Protein AF-A0A5J5T8T0-F1 (afdb_monomer)

Secondary structure (DSSP, 8-state):
-------------------------HHHHHHHHHHHHHHHHHHHHHHHHHHTSS-HHHHHHHHHHHHHHHHHHHHHHHHHHHHHHHHTT--S--S---HHHHHHHHHHHHHGGGT--EEPPPSSTTHHHHHHHHHHHHHHTSS-SS-HHHHHHHHHHHHHHTGGGS----TTGGG--S-----------------SSS------EE--------

Nearest PDB structures (foldseek):
  5tpt-assembly1_A  TM=2.117E-01  e=7.003E+00  Homo sapiens

Structure (mmCIF, N/CA/C/O backbone):
data_AF-A0A5J5T8T0-F1
#
_entry.id   AF-A0A5J5T8T0-F1
#
loop_
_atom_site.group_PDB
_atom_site.id
_atom_site.type_symbol
_atom_site.label_atom_id
_atom_site.label_alt_id
_atom_site.label_comp_id
_atom_site.label_asym_id
_atom_site.label_entity_id
_atom_site.label_seq_id
_atom_site.pdbx_PDB_ins_code
_atom_site.Cartn_x
_atom_site.Cartn_y
_atom_site.Cartn_z
_atom_site.occupancy
_atom_site.B_iso_or_equiv
_atom_site.auth_seq_id
_atom_site.auth_comp_id
_atom_site.auth_asym_id
_atom_site.auth_atom_id
_atom_site.pdbx_PDB_model_num
ATOM 1 N N . MET A 1 1 ? 54.017 -64.323 27.897 1.00 41.06 1 MET A N 1
ATOM 2 C CA . MET A 1 1 ? 54.329 -62.886 28.027 1.00 41.06 1 MET A CA 1
ATOM 3 C C . MET A 1 1 ? 52.980 -62.188 27.939 1.00 41.06 1 MET A C 1
ATOM 5 O O . MET A 1 1 ? 52.416 -62.192 26.858 1.00 41.06 1 MET A O 1
ATOM 9 N N . ALA A 1 2 ? 52.265 -61.981 29.056 1.00 34.78 2 ALA A N 1
ATOM 10 C CA . ALA A 1 2 ? 52.464 -60.880 30.022 1.00 34.78 2 ALA A CA 1
ATOM 11 C C . ALA A 1 2 ? 52.503 -59.543 29.259 1.00 34.78 2 ALA A C 1
ATOM 13 O O . ALA A 1 2 ? 53.319 -59.420 28.354 1.00 34.78 2 ALA A O 1
ATOM 14 N N . ASP A 1 3 ? 51.684 -58.526 29.487 1.00 34.44 3 ASP A N 1
ATOM 15 C CA . ASP A 1 3 ? 50.828 -58.106 30.603 1.00 34.44 3 ASP A CA 1
ATOM 16 C C . ASP A 1 3 ? 50.011 -56.902 30.023 1.00 34.44 3 ASP A C 1
ATOM 18 O O . ASP A 1 3 ? 50.497 -56.245 29.103 1.00 34.44 3 ASP A O 1
ATOM 22 N N . VAL A 1 4 ? 48.705 -56.732 30.298 1.00 41.59 4 VAL A N 1
ATOM 23 C CA . VAL A 1 4 ? 48.169 -55.771 31.303 1.00 41.59 4 VAL A CA 1
ATOM 24 C C . VAL A 1 4 ? 48.435 -54.304 30.899 1.00 41.59 4 VAL A C 1
ATOM 26 O O . VAL A 1 4 ? 49.571 -53.854 30.886 1.00 41.59 4 VAL A O 1
ATOM 29 N N . GLN A 1 5 ? 47.425 -53.593 30.372 1.00 40.66 5 GLN A N 1
ATOM 30 C CA . GLN A 1 5 ? 46.560 -52.590 31.054 1.00 40.66 5 GLN A CA 1
ATOM 31 C C . GLN A 1 5 ? 46.771 -51.227 30.333 1.00 40.66 5 GLN A C 1
ATOM 33 O O . GLN A 1 5 ? 47.841 -51.004 29.784 1.00 40.66 5 GLN A O 1
ATOM 38 N N . ASP A 1 6 ? 45.831 -50.291 30.194 1.00 39.88 6 ASP A N 1
ATOM 39 C CA . ASP A 1 6 ? 44.665 -50.021 31.025 1.00 39.88 6 ASP A CA 1
ATOM 40 C C . ASP A 1 6 ? 43.682 -49.041 30.334 1.00 39.88 6 ASP A C 1
ATOM 42 O O . ASP A 1 6 ? 44.110 -48.205 29.539 1.00 39.88 6 ASP A O 1
ATOM 46 N N . ILE A 1 7 ? 42.400 -49.180 30.715 1.00 41.97 7 ILE A N 1
ATOM 47 C CA . ILE A 1 7 ? 41.327 -48.181 30.974 1.00 41.97 7 ILE A CA 1
ATOM 48 C C . ILE A 1 7 ? 40.963 -47.091 29.928 1.00 41.97 7 ILE A C 1
ATOM 50 O O . ILE A 1 7 ? 41.808 -46.513 29.267 1.00 41.97 7 ILE A O 1
ATOM 54 N N . ASP A 1 8 ? 39.700 -46.699 29.717 1.00 35.09 8 ASP A N 1
ATOM 55 C CA . ASP A 1 8 ? 38.589 -46.590 30.670 1.00 35.09 8 ASP A CA 1
ATOM 56 C C . ASP A 1 8 ? 37.228 -46.396 29.948 1.00 35.09 8 ASP A C 1
ATOM 58 O O . ASP A 1 8 ? 37.168 -45.815 28.864 1.00 35.09 8 ASP A O 1
ATOM 62 N N . GLY A 1 9 ? 36.131 -46.808 30.600 1.00 33.94 9 GLY A N 1
ATOM 63 C CA . GLY A 1 9 ? 34.837 -46.103 30.517 1.00 33.94 9 GLY A CA 1
ATOM 64 C C . GLY A 1 9 ? 33.793 -46.457 29.437 1.00 33.94 9 GLY A C 1
ATOM 65 O O . GLY A 1 9 ? 33.528 -45.674 28.530 1.00 33.94 9 GLY A O 1
ATOM 66 N N . LYS A 1 10 ? 33.052 -47.558 29.629 1.00 48.25 10 LYS A N 1
ATOM 67 C CA . LYS A 1 10 ? 31.591 -47.644 29.328 1.00 48.25 10 LYS A CA 1
ATOM 68 C C . LYS A 1 10 ? 30.818 -46.941 30.478 1.00 48.25 10 LYS A C 1
ATOM 70 O O . LYS A 1 10 ? 31.446 -46.761 31.519 1.00 48.25 10 LYS A O 1
ATOM 75 N N . PRO A 1 11 ? 29.477 -46.740 30.479 1.00 45.06 11 PRO A N 1
ATOM 76 C CA . PRO A 1 11 ? 28.424 -46.700 29.444 1.00 45.06 11 PRO A CA 1
ATOM 77 C C . PRO A 1 11 ? 27.585 -45.382 29.576 1.00 45.06 11 PRO A C 1
ATOM 79 O O . PRO A 1 11 ? 27.811 -44.584 30.474 1.00 45.06 11 PRO A O 1
ATOM 82 N N . CYS A 1 12 ? 26.664 -44.999 28.694 1.00 29.69 12 CYS A N 1
ATOM 83 C CA . CYS A 1 12 ? 25.243 -45.365 28.742 1.00 29.69 12 CYS A CA 1
ATOM 84 C C . CYS A 1 12 ? 24.512 -44.441 27.753 1.00 29.69 12 CYS A C 1
ATOM 86 O O . CYS A 1 12 ? 24.571 -43.221 27.886 1.00 29.69 12 CYS A O 1
ATOM 88 N N . GLU A 1 13 ? 23.815 -45.022 26.778 1.00 42.38 13 GLU A N 1
ATOM 89 C CA . GLU A 1 13 ? 22.823 -44.312 25.972 1.00 42.38 13 GLU A CA 1
ATOM 90 C C . GLU A 1 13 ? 21.650 -43.895 26.863 1.00 42.38 13 GLU A C 1
ATOM 92 O O . GLU A 1 13 ? 20.859 -44.733 27.302 1.00 42.38 13 GLU A O 1
ATOM 97 N N . GLU A 1 14 ? 21.510 -42.595 27.100 1.00 35.31 14 GLU A N 1
ATOM 98 C CA . GLU A 1 14 ? 20.279 -42.018 27.619 1.00 35.31 14 GLU A CA 1
ATOM 99 C C . GLU A 1 14 ? 19.436 -41.536 26.430 1.00 35.31 14 GLU A C 1
ATOM 101 O O . GLU A 1 14 ? 19.755 -40.563 25.744 1.00 35.31 14 GLU A O 1
ATOM 106 N N . LYS A 1 15 ? 18.365 -42.282 26.138 1.00 45.06 15 LYS A N 1
ATOM 107 C CA . LYS A 1 15 ? 17.334 -41.902 25.168 1.00 45.06 15 LYS A CA 1
ATOM 108 C C . LYS A 1 15 ? 16.660 -40.607 25.624 1.00 45.06 15 LYS A C 1
ATOM 110 O O . LYS A 1 15 ? 15.797 -40.640 26.497 1.00 45.06 15 LYS A O 1
ATOM 115 N N . LEU A 1 16 ? 16.981 -39.491 24.975 1.00 35.16 16 LEU A N 1
ATOM 116 C CA . LEU A 1 16 ? 16.169 -38.279 25.060 1.00 35.16 16 LEU A CA 1
ATOM 117 C C . LEU A 1 16 ? 14.914 -38.434 24.176 1.00 35.16 16 LEU A C 1
ATOM 119 O O . LEU A 1 16 ? 15.033 -38.750 22.988 1.00 35.16 16 LEU A O 1
ATOM 123 N N . PRO A 1 17 ? 13.703 -38.244 24.730 1.00 38.62 17 PRO A N 1
ATOM 124 C CA . PRO A 1 17 ? 12.457 -38.391 23.995 1.00 38.62 17 PRO A CA 1
ATOM 125 C C . PRO A 1 17 ? 12.286 -37.228 23.013 1.00 38.62 17 PRO A C 1
ATOM 127 O O . PRO A 1 17 ? 12.265 -36.058 23.394 1.00 38.62 17 PRO A O 1
ATOM 130 N N . SER A 1 18 ? 12.132 -37.557 21.731 1.00 39.16 18 SER A N 1
ATOM 131 C CA . SER A 1 18 ? 11.820 -36.601 20.672 1.00 39.16 18 SER A CA 1
ATOM 132 C C . SER A 1 18 ? 10.371 -36.119 20.797 1.00 39.16 18 SER A C 1
ATOM 134 O O . SER A 1 18 ? 9.465 -36.617 20.127 1.00 39.16 18 SER A O 1
ATOM 136 N N . THR A 1 19 ? 10.124 -35.123 21.638 1.00 36.69 19 THR A N 1
ATOM 137 C CA . THR A 1 19 ? 8.975 -34.242 21.432 1.00 36.69 19 THR A CA 1
ATOM 138 C C . THR A 1 19 ? 9.421 -33.161 20.461 1.00 36.69 19 THR A C 1
ATOM 140 O O . THR A 1 19 ? 10.182 -32.273 20.838 1.00 36.69 19 THR A O 1
ATOM 143 N N . SER A 1 20 ? 8.998 -33.260 19.197 1.00 42.12 20 SER A N 1
ATOM 144 C CA . SER A 1 20 ? 9.186 -32.223 18.179 1.00 42.12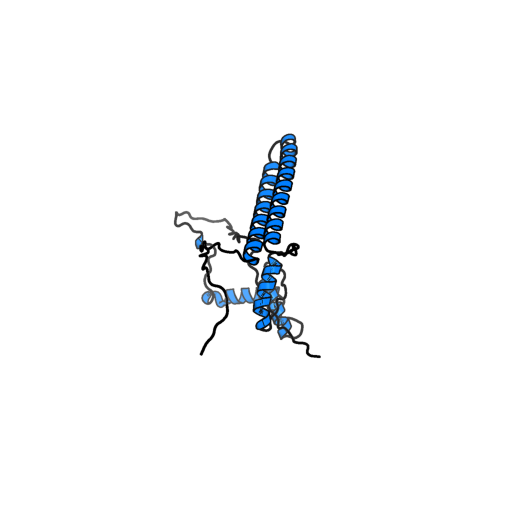 20 SER A CA 1
ATOM 145 C C . SER A 1 20 ? 8.497 -30.924 18.605 1.00 42.12 20 SER A C 1
ATOM 147 O O . SER A 1 20 ? 7.386 -30.616 18.176 1.00 42.12 20 SER A O 1
ATOM 149 N N . LEU A 1 21 ? 9.159 -30.151 19.462 1.00 43.09 21 LEU A N 1
ATOM 150 C CA . LEU A 1 21 ? 8.865 -28.745 19.663 1.00 43.09 21 LEU A CA 1
ATOM 151 C C . LEU A 1 21 ? 9.341 -28.040 18.397 1.00 43.09 21 LEU A C 1
ATOM 153 O O . LEU A 1 21 ? 10.533 -28.021 18.096 1.00 43.09 21 LEU A O 1
ATOM 157 N N . LYS A 1 22 ? 8.398 -27.519 17.612 1.00 48.06 22 LYS A N 1
ATOM 158 C CA . LYS A 1 22 ? 8.717 -26.602 16.520 1.00 48.06 22 LYS A CA 1
ATOM 159 C C . LYS A 1 22 ? 9.399 -25.395 17.158 1.00 48.06 22 LYS A C 1
ATOM 161 O O . LYS A 1 22 ? 8.728 -24.578 17.778 1.00 48.06 22 LYS A O 1
ATOM 166 N N . HIS A 1 23 ? 10.724 -25.339 17.090 1.00 59.50 23 HIS A N 1
ATOM 167 C CA . HIS A 1 23 ? 11.465 -24.168 17.521 1.00 59.50 23 HIS A CA 1
ATOM 168 C C . HIS A 1 23 ? 11.184 -23.073 16.494 1.00 59.50 23 HIS A C 1
ATOM 170 O O . HIS A 1 23 ? 11.656 -23.164 15.361 1.00 59.50 23 HIS A O 1
ATOM 176 N N . GLU A 1 24 ? 10.333 -22.111 16.857 1.00 72.62 24 GLU A N 1
ATOM 177 C CA . GLU A 1 24 ? 10.096 -20.937 16.021 1.00 72.62 24 GLU A CA 1
ATOM 178 C C . GLU A 1 24 ? 11.430 -20.211 15.816 1.00 72.62 24 GLU A C 1
ATOM 180 O O . GLU A 1 24 ? 12.202 -19.988 16.750 1.00 72.62 24 GLU A O 1
ATOM 185 N N . THR A 1 25 ? 11.724 -19.865 14.571 1.00 82.62 25 THR A N 1
ATOM 186 C CA . THR A 1 25 ? 12.890 -19.056 14.224 1.00 82.62 25 THR A CA 1
ATOM 187 C C . THR A 1 25 ? 12.732 -17.634 14.768 1.00 82.62 25 THR A C 1
ATOM 189 O O . THR A 1 25 ? 11.622 -17.145 14.986 1.00 82.62 25 THR A O 1
ATOM 192 N N . ARG A 1 26 ? 13.849 -16.912 14.935 1.00 78.62 26 ARG A N 1
ATOM 193 C CA . ARG A 1 26 ? 13.842 -15.497 15.358 1.00 78.62 26 ARG A CA 1
ATOM 194 C C . ARG A 1 26 ? 12.884 -14.643 14.516 1.00 78.62 26 ARG A C 1
ATOM 196 O O . ARG A 1 26 ? 12.161 -13.810 15.055 1.00 78.62 26 ARG A O 1
ATOM 203 N N . ASP A 1 27 ? 12.862 -14.870 13.206 1.00 75.25 27 ASP A N 1
ATOM 204 C CA . ASP A 1 27 ? 12.021 -14.121 12.269 1.00 75.25 27 ASP A CA 1
ATOM 205 C C . ASP A 1 27 ? 10.526 -14.427 12.452 1.00 75.25 27 ASP A C 1
ATOM 207 O O . ASP A 1 27 ? 9.693 -13.523 12.332 1.00 75.25 27 ASP A O 1
ATOM 211 N N . GLU A 1 28 ? 10.178 -15.675 12.776 1.00 82.31 28 GLU A N 1
ATOM 212 C CA . GLU A 1 28 ? 8.802 -16.092 13.070 1.00 82.31 28 GLU A CA 1
ATOM 213 C C . GLU A 1 28 ? 8.296 -15.459 14.371 1.00 82.31 28 GLU A C 1
ATOM 215 O O . GLU A 1 28 ? 7.200 -14.889 14.386 1.00 82.31 28 GLU A O 1
ATOM 220 N N . ILE A 1 29 ? 9.128 -15.440 15.417 1.00 85.81 29 ILE A N 1
ATOM 221 C CA . ILE A 1 29 ? 8.814 -14.801 16.705 1.00 85.81 29 ILE A CA 1
ATOM 222 C C . ILE A 1 29 ? 8.617 -13.295 16.527 1.00 85.81 29 ILE A C 1
ATOM 224 O O . ILE A 1 29 ? 7.581 -12.752 16.911 1.00 85.81 29 ILE A O 1
ATOM 228 N N . LEU A 1 30 ? 9.549 -12.619 15.846 1.00 82.12 30 LEU A N 1
ATOM 229 C CA . LEU A 1 30 ? 9.417 -11.191 15.548 1.00 82.12 30 LEU A CA 1
ATOM 230 C C . LEU A 1 30 ? 8.176 -10.902 14.690 1.00 82.12 30 LEU A C 1
ATOM 232 O O . LEU A 1 30 ? 7.521 -9.874 14.872 1.00 82.12 30 LEU A O 1
ATOM 236 N N . SER A 1 31 ? 7.826 -11.785 13.746 1.00 83.25 31 SER A N 1
ATOM 237 C CA . SER A 1 31 ? 6.601 -11.647 12.949 1.00 83.25 31 SER A CA 1
ATOM 238 C C . SER A 1 31 ? 5.345 -11.748 13.812 1.00 83.25 31 SER A C 1
ATOM 240 O O . SER A 1 31 ? 4.409 -10.963 13.626 1.00 83.25 31 SER A O 1
ATOM 242 N N . ARG A 1 32 ? 5.319 -12.675 14.773 1.00 90.19 32 ARG A N 1
ATOM 243 C CA . ARG A 1 32 ? 4.215 -12.807 15.723 1.00 90.19 32 ARG A CA 1
ATOM 244 C C . ARG A 1 32 ? 4.113 -11.588 16.640 1.00 90.19 32 ARG A C 1
ATOM 246 O O . ARG A 1 32 ? 3.019 -11.036 16.749 1.00 90.19 32 ARG A O 1
ATOM 253 N N . HIS A 1 33 ? 5.226 -11.097 17.190 1.00 90.25 33 HIS A N 1
ATOM 254 C CA . HIS A 1 33 ? 5.251 -9.878 18.014 1.00 90.25 33 HIS A CA 1
ATOM 255 C C . HIS A 1 33 ? 4.642 -8.679 17.281 1.00 90.25 33 HIS A C 1
ATOM 257 O O . HIS A 1 33 ? 3.784 -7.985 17.827 1.00 90.25 33 HIS A O 1
ATOM 263 N N . ARG A 1 34 ? 4.990 -8.476 16.001 1.00 84.88 34 ARG A N 1
ATOM 264 C CA . ARG A 1 34 ? 4.398 -7.404 15.178 1.00 84.88 34 ARG A CA 1
ATOM 265 C C . ARG A 1 34 ? 2.888 -7.563 14.992 1.00 84.88 34 ARG A C 1
ATOM 267 O O . ARG A 1 34 ? 2.154 -6.577 15.084 1.00 84.88 34 ARG A O 1
ATOM 274 N N . LYS A 1 35 ? 2.401 -8.790 14.776 1.00 86.31 35 LYS A N 1
ATOM 275 C CA . LYS A 1 35 ? 0.956 -9.065 14.677 1.00 86.31 35 LYS A CA 1
ATOM 276 C C . LYS A 1 35 ? 0.234 -8.764 15.987 1.00 86.31 35 LYS A C 1
ATOM 278 O O . LYS A 1 35 ? -0.820 -8.139 15.951 1.00 86.31 35 LYS A O 1
ATOM 283 N N . GLU A 1 36 ? 0.798 -9.163 17.122 1.00 90.75 36 GLU A N 1
ATOM 284 C CA . GLU A 1 36 ? 0.223 -8.906 18.447 1.00 90.75 36 GLU A CA 1
ATOM 285 C C . GLU A 1 36 ? 0.168 -7.397 18.754 1.00 90.75 36 GLU A C 1
ATOM 287 O O . GLU A 1 36 ? -0.862 -6.901 19.215 1.00 90.75 36 GLU A O 1
ATOM 292 N N . ILE A 1 37 ? 1.213 -6.637 18.394 1.00 88.44 37 ILE A N 1
ATOM 293 C CA . ILE A 1 37 ? 1.220 -5.166 18.491 1.00 88.44 37 ILE A CA 1
ATOM 294 C C . ILE A 1 37 ? 0.116 -4.557 17.617 1.00 88.44 37 ILE A C 1
ATOM 296 O O . ILE A 1 37 ? -0.654 -3.717 18.085 1.00 88.44 37 ILE A O 1
ATOM 300 N N . SER A 1 38 ? -0.007 -4.997 16.361 1.00 86.88 38 SER A N 1
ATOM 301 C CA . SER A 1 38 ? -1.048 -4.506 15.448 1.00 86.88 38 SER A CA 1
ATOM 302 C C . SER A 1 38 ? -2.461 -4.828 15.953 1.00 86.88 38 SER A C 1
ATOM 304 O O . SER A 1 38 ? -3.364 -3.991 15.885 1.00 86.88 38 SER A O 1
ATOM 306 N N . GLN A 1 39 ? -2.666 -6.021 16.516 1.00 89.50 39 GLN A N 1
ATOM 307 C CA . GLN A 1 39 ? -3.935 -6.413 17.128 1.00 89.50 39 GLN A CA 1
ATOM 308 C C . GLN A 1 39 ? -4.279 -5.540 18.339 1.00 89.50 39 GLN A C 1
ATOM 310 O O . GLN A 1 39 ? -5.426 -5.100 18.450 1.00 89.50 39 GLN A O 1
ATOM 315 N N . LEU A 1 40 ? -3.307 -5.232 19.207 1.00 90.62 40 LEU A N 1
ATOM 316 C CA . LEU A 1 40 ? -3.522 -4.307 20.322 1.00 90.62 40 LEU A CA 1
ATOM 317 C C . LEU A 1 40 ? -3.878 -2.898 19.847 1.00 90.62 40 LEU A C 1
ATOM 319 O O . LEU A 1 40 ? -4.804 -2.309 20.397 1.00 90.62 40 LEU A O 1
ATOM 323 N N . GLN A 1 41 ? -3.218 -2.379 18.809 1.00 86.38 41 GLN A N 1
ATOM 324 C CA . GLN A 1 41 ? -3.542 -1.065 18.239 1.00 86.38 41 GLN A CA 1
ATOM 325 C C . GLN A 1 41 ? -4.969 -1.016 17.677 1.00 86.38 41 GLN A C 1
ATOM 327 O O . GLN A 1 41 ? -5.703 -0.054 17.908 1.00 86.38 41 GLN A O 1
ATOM 332 N N . ASN A 1 42 ? -5.403 -2.069 16.979 1.00 89.94 42 ASN A N 1
ATOM 333 C CA . ASN A 1 42 ? -6.778 -2.162 16.485 1.00 89.94 42 ASN A CA 1
ATOM 334 C C . ASN A 1 42 ? -7.786 -2.205 17.641 1.00 89.94 42 ASN A C 1
ATOM 336 O O . ASN A 1 42 ? -8.774 -1.468 17.627 1.00 89.94 42 ASN A O 1
ATOM 340 N N . LYS A 1 43 ? -7.504 -3.005 18.677 1.00 91.25 43 LYS A N 1
ATOM 341 C CA . LYS A 1 43 ? -8.334 -3.080 19.885 1.00 91.25 43 LYS A CA 1
ATOM 342 C C . LYS A 1 43 ? -8.387 -1.737 20.622 1.00 91.25 43 LYS A C 1
ATOM 344 O O . LYS A 1 43 ? -9.456 -1.326 21.061 1.00 91.25 43 LYS A O 1
ATOM 349 N N . GLU A 1 44 ? -7.269 -1.018 20.712 1.00 90.69 44 GLU A N 1
ATOM 350 C CA . GLU A 1 44 ? -7.196 0.334 21.276 1.00 90.69 44 GLU A CA 1
ATOM 351 C C . GLU A 1 44 ? -8.124 1.304 20.532 1.00 90.69 44 GLU A C 1
ATOM 353 O O . GLU A 1 44 ? -8.8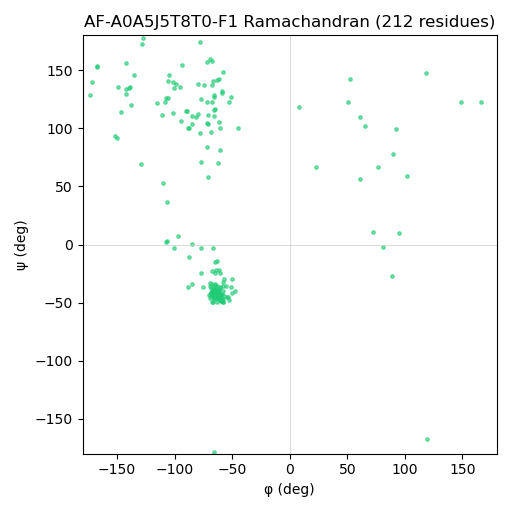86 2.037 21.167 1.00 90.69 44 GLU A O 1
ATOM 358 N N . ILE A 1 45 ? -8.102 1.297 19.196 1.00 91.50 45 ILE A N 1
ATOM 359 C CA . ILE A 1 45 ? -8.973 2.154 18.381 1.00 91.50 45 ILE A CA 1
ATOM 360 C C . ILE A 1 45 ? -10.448 1.820 18.637 1.00 91.50 45 ILE A C 1
ATOM 362 O O . ILE A 1 45 ? -11.264 2.729 18.817 1.00 91.50 45 ILE A O 1
ATOM 366 N N . GLU A 1 46 ? -10.803 0.535 18.683 1.00 93.25 46 GLU A N 1
ATOM 367 C CA . GLU A 1 46 ? -12.174 0.086 18.946 1.00 93.25 46 GLU A CA 1
ATOM 368 C C . GLU A 1 46 ? -12.658 0.485 20.345 1.00 93.25 46 GLU A C 1
ATOM 370 O O . GLU A 1 46 ? -13.748 1.053 20.475 1.00 93.25 46 GLU A O 1
ATOM 375 N N . LEU A 1 47 ? -11.835 0.272 21.376 1.00 92.06 47 LEU A N 1
ATOM 376 C CA . LEU A 1 47 ? -12.145 0.650 22.755 1.00 92.06 47 LEU A CA 1
ATOM 377 C C . LEU A 1 47 ? -12.279 2.169 22.905 1.00 92.06 47 LEU A C 1
ATOM 379 O O . LEU A 1 47 ? -13.249 2.646 23.499 1.00 92.06 47 LEU A O 1
ATOM 383 N N . LYS A 1 48 ? -11.373 2.953 22.305 1.00 91.75 48 LYS A N 1
ATOM 384 C CA . LYS A 1 48 ? -11.462 4.423 22.301 1.00 91.75 48 LYS A CA 1
ATOM 385 C C . LYS A 1 48 ? -12.722 4.910 21.585 1.00 91.75 48 LYS A C 1
ATOM 387 O O . LYS A 1 48 ? -13.396 5.820 22.072 1.00 91.75 48 LYS A O 1
ATOM 392 N N . LYS A 1 49 ? -13.093 4.284 20.464 1.00 93.12 49 LYS A N 1
ATOM 393 C CA . LYS A 1 49 ? -14.327 4.601 19.728 1.00 93.12 49 LYS A CA 1
ATOM 394 C C . LYS A 1 49 ? -15.583 4.232 20.521 1.00 93.12 49 LYS A C 1
ATOM 396 O O . LYS A 1 49 ? -16.574 4.958 20.461 1.00 93.12 49 LYS A O 1
ATOM 401 N N . ALA A 1 50 ? -15.563 3.127 21.263 1.00 90.38 50 ALA A N 1
ATOM 402 C CA . ALA A 1 50 ? -16.660 2.730 22.141 1.00 90.38 50 ALA A CA 1
ATOM 403 C C . ALA A 1 50 ? -16.802 3.677 23.345 1.00 90.38 50 ALA A C 1
ATOM 405 O O . ALA A 1 50 ? -17.919 4.084 23.669 1.00 90.38 50 ALA A O 1
ATOM 406 N N . ALA A 1 51 ? -15.685 4.095 23.950 1.00 90.75 51 ALA A N 1
ATOM 407 C CA . ALA A 1 51 ? -15.655 5.042 25.068 1.00 90.75 51 ALA A CA 1
ATOM 408 C C . ALA A 1 51 ? -16.167 6.446 24.703 1.00 90.75 51 ALA A C 1
ATOM 410 O O . ALA A 1 51 ? -16.611 7.186 25.578 1.00 90.75 51 ALA A O 1
ATOM 411 N N . ALA A 1 52 ? -16.156 6.805 23.416 1.00 91.25 52 ALA A N 1
ATOM 412 C CA . ALA A 1 52 ? -16.695 8.069 22.916 1.00 91.25 52 ALA A CA 1
ATOM 413 C C . ALA A 1 52 ? -18.239 8.109 22.824 1.00 91.25 52 ALA A C 1
ATOM 415 O O . ALA A 1 52 ? -18.799 9.142 22.459 1.00 91.25 52 ALA A O 1
ATOM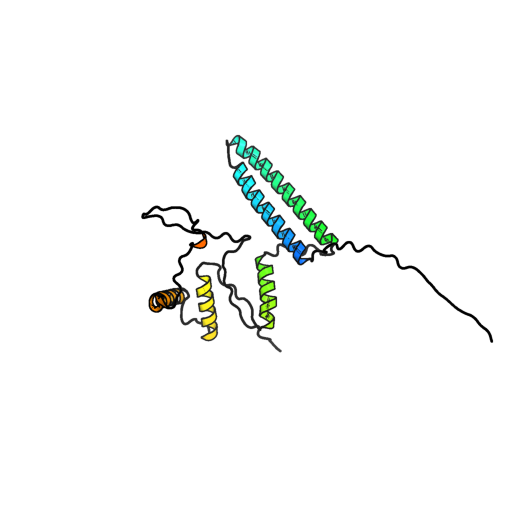 416 N N . LYS A 1 53 ? -18.950 7.015 23.140 1.00 90.25 53 LYS A N 1
ATOM 417 C CA . LYS A 1 53 ? -20.423 6.939 23.091 1.00 90.25 53 LYS A CA 1
ATOM 418 C C . LYS A 1 53 ? -21.049 7.130 24.481 1.00 90.25 53 LYS A C 1
ATOM 420 O O . LYS A 1 53 ? -20.601 6.521 25.451 1.00 90.25 53 LYS A O 1
ATOM 425 N N . GLY A 1 54 ? -22.137 7.900 24.561 1.00 86.75 54 GLY A N 1
ATOM 426 C CA . GLY A 1 54 ? 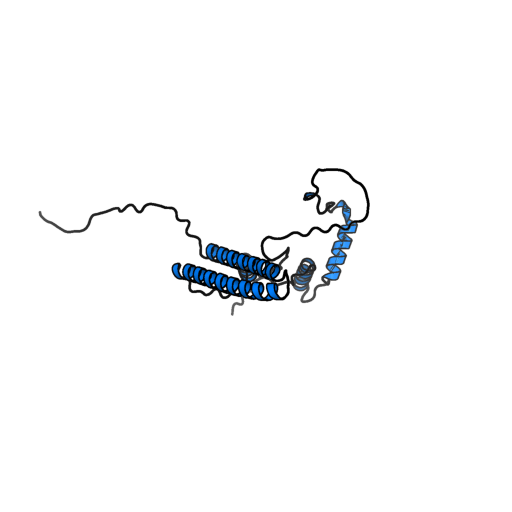-22.928 8.108 25.787 1.00 86.75 54 GLY A CA 1
ATOM 427 C C . GLY A 1 54 ? -22.972 9.567 26.243 1.00 86.75 54 GLY A C 1
ATOM 428 O O . GLY A 1 54 ? -22.593 10.470 25.498 1.00 86.75 54 GLY A O 1
ATOM 429 N N . SER A 1 55 ? -23.438 9.810 27.467 1.00 88.38 55 SER A N 1
ATOM 430 C CA . SER A 1 55 ? -23.463 11.149 28.071 1.00 88.38 55 SER A CA 1
ATOM 431 C C . SER A 1 55 ? -22.051 11.664 28.400 1.00 88.38 55 SER A C 1
ATOM 433 O O . SER A 1 55 ? -21.109 10.887 28.553 1.00 88.38 55 SER A O 1
ATOM 435 N N . LYS A 1 56 ? -21.875 12.987 28.557 1.00 87.44 56 LYS A N 1
ATOM 436 C CA . LYS A 1 56 ? -20.561 13.596 28.875 1.00 87.44 56 LYS A CA 1
ATOM 437 C C . LYS A 1 56 ? -19.912 13.016 30.144 1.00 87.44 56 LYS A C 1
ATOM 439 O O . LYS A 1 56 ? -18.691 12.876 30.190 1.00 87.44 56 LYS A O 1
ATOM 444 N N . ALA A 1 57 ? -20.712 12.681 31.158 1.00 88.19 57 ALA A N 1
ATOM 445 C CA . ALA A 1 57 ? -20.220 12.077 32.396 1.00 88.19 57 ALA A CA 1
ATOM 446 C C . ALA A 1 57 ? -19.737 10.630 32.173 1.00 88.19 57 ALA A C 1
ATOM 448 O O . ALA A 1 57 ? -18.646 10.273 32.619 1.00 88.19 57 ALA A O 1
ATOM 449 N N . GLU A 1 58 ? -20.490 9.829 31.411 1.00 85.75 58 GLU A N 1
ATOM 450 C CA . GLU A 1 58 ? -20.113 8.451 31.062 1.00 85.75 58 GLU A CA 1
ATOM 451 C C . GLU A 1 58 ? -18.873 8.394 30.167 1.00 85.75 58 GLU A C 1
ATOM 453 O O . GLU A 1 58 ? -18.006 7.549 30.381 1.00 85.75 58 GLU A O 1
ATOM 458 N N . GLN A 1 59 ? -18.751 9.308 29.198 1.00 87.75 59 GLN A N 1
ATOM 459 C CA . GLN A 1 59 ? -17.580 9.389 28.320 1.00 87.75 59 GLN A CA 1
ATOM 460 C C . GLN A 1 59 ? -16.296 9.641 29.119 1.00 87.75 59 GLN A C 1
ATOM 462 O O . GLN A 1 59 ? -15.279 8.998 28.868 1.00 87.75 59 GLN A O 1
ATOM 467 N N . LYS A 1 60 ? -16.326 10.543 30.113 1.00 89.50 60 LYS A N 1
ATOM 468 C CA . LYS A 1 60 ? -15.148 10.855 30.942 1.00 89.50 60 LYS A CA 1
ATOM 469 C C . LYS A 1 60 ? -14.694 9.647 31.766 1.00 89.50 60 LYS A C 1
ATOM 471 O O . LYS A 1 60 ? -13.498 9.368 31.815 1.00 89.50 60 LYS A O 1
ATOM 476 N N . ALA A 1 61 ? -15.636 8.934 32.386 1.00 90.81 61 ALA A N 1
ATOM 477 C CA . ALA A 1 61 ? -15.335 7.740 33.172 1.00 90.81 61 ALA A CA 1
ATOM 478 C C . ALA A 1 61 ? -14.801 6.596 32.290 1.00 90.81 61 ALA A C 1
ATOM 480 O O . ALA A 1 61 ? -13.729 6.059 32.567 1.00 90.81 61 ALA A O 1
ATOM 481 N N . LYS A 1 62 ? -15.490 6.289 31.179 1.00 91.94 62 LYS A N 1
ATOM 482 C CA . LYS A 1 62 ? -15.097 5.221 30.243 1.00 91.94 62 LYS A CA 1
ATOM 483 C C . LYS A 1 62 ? -13.769 5.508 29.551 1.00 91.94 62 LYS A C 1
ATOM 485 O O . LYS A 1 62 ? -12.968 4.597 29.391 1.00 91.94 62 LYS A O 1
ATOM 490 N N . LYS A 1 63 ? -13.499 6.763 29.171 1.00 91.69 63 LYS A N 1
ATOM 491 C CA . LYS A 1 63 ? -12.224 7.149 28.551 1.00 91.69 63 LYS A CA 1
ATOM 492 C C . LYS A 1 63 ? -11.044 6.905 29.492 1.00 91.69 63 LYS A C 1
ATOM 494 O O . LYS A 1 63 ? -10.060 6.325 29.052 1.00 91.69 63 LYS A O 1
ATOM 499 N N . LYS A 1 64 ? -11.158 7.302 30.767 1.00 92.38 64 LYS A N 1
ATOM 500 C CA . LYS A 1 64 ? -10.107 7.067 31.769 1.00 92.38 64 LYS A CA 1
ATOM 501 C C . LYS A 1 64 ? -9.862 5.568 31.977 1.00 92.38 64 LYS A C 1
ATOM 503 O O . LYS A 1 64 ? -8.718 5.139 31.969 1.00 92.38 64 LYS A O 1
ATOM 508 N N . GLN A 1 65 ? -10.935 4.786 32.105 1.00 93.00 65 GLN A N 1
ATOM 509 C CA . GLN A 1 65 ? -10.844 3.334 32.276 1.00 93.00 65 GLN A CA 1
ATOM 510 C C . GLN A 1 65 ? -10.186 2.646 31.071 1.00 93.00 65 GLN A C 1
ATOM 512 O O . GLN A 1 65 ? -9.294 1.824 31.244 1.00 93.00 65 GLN A O 1
ATOM 517 N N . VAL A 1 66 ? -10.592 3.011 29.851 1.00 93.69 66 VAL A N 1
ATOM 518 C CA . VAL A 1 66 ? -10.018 2.463 28.613 1.00 93.69 66 VAL A CA 1
ATOM 519 C C . VAL A 1 66 ? -8.543 2.838 28.461 1.00 93.69 66 VAL A C 1
ATOM 521 O O . VAL A 1 66 ? -7.749 2.011 28.032 1.00 93.69 66 VAL A O 1
ATOM 524 N N . GLU A 1 67 ? -8.154 4.061 28.818 1.00 92.69 67 GLU A N 1
ATOM 525 C CA . GLU A 1 67 ? -6.758 4.510 28.753 1.00 92.69 67 GLU A CA 1
ATOM 526 C C . GLU A 1 67 ? -5.847 3.730 29.713 1.00 92.69 67 GLU A C 1
ATOM 528 O O . GLU A 1 67 ? -4.763 3.300 29.318 1.00 92.69 67 GLU A O 1
ATOM 533 N N . GLU A 1 68 ? -6.313 3.474 30.936 1.00 94.62 68 GLU A N 1
ATOM 534 C CA . GLU A 1 68 ? -5.600 2.660 31.926 1.00 94.62 68 GLU A CA 1
ATOM 535 C C . GLU A 1 68 ? -5.485 1.189 31.484 1.00 94.62 68 GLU A C 1
ATOM 537 O O . GLU A 1 68 ? -4.399 0.608 31.543 1.00 94.62 68 GLU A O 1
ATOM 542 N N . GLU A 1 69 ? -6.562 0.611 30.936 1.00 94.38 69 GLU A N 1
ATOM 543 C CA . GLU A 1 69 ? -6.558 -0.751 30.384 1.00 94.38 69 GLU A CA 1
ATOM 544 C C . GLU A 1 69 ? -5.582 -0.891 29.203 1.00 94.38 69 GLU A C 1
ATOM 546 O O . GLU A 1 69 ? -4.799 -1.842 29.156 1.00 94.38 69 GLU A O 1
ATOM 551 N N . ILE A 1 70 ? -5.574 0.066 28.267 1.00 92.75 70 ILE A N 1
ATOM 552 C CA . ILE A 1 70 ? -4.636 0.076 27.131 1.00 92.75 70 ILE A CA 1
ATOM 553 C C . ILE A 1 70 ? -3.192 0.159 27.630 1.00 92.75 70 ILE A C 1
ATOM 555 O O . ILE A 1 70 ? -2.336 -0.586 27.148 1.00 92.75 70 ILE A O 1
ATOM 559 N N . SER A 1 71 ? -2.919 1.033 28.605 1.00 93.31 71 SER A N 1
ATOM 560 C CA . SER A 1 71 ? -1.584 1.176 29.188 1.00 93.31 71 SER A CA 1
ATOM 561 C C . SER A 1 71 ? -1.101 -0.151 29.777 1.00 93.31 71 SER A C 1
ATOM 563 O O . SER A 1 71 ? -0.020 -0.619 29.413 1.00 93.31 71 SER A O 1
ATOM 565 N N . GLN A 1 72 ? -1.928 -0.807 30.596 1.00 94.88 72 GLN A N 1
ATOM 566 C CA . GLN A 1 72 ? -1.585 -2.090 31.212 1.00 94.88 72 GLN A CA 1
ATOM 567 C C . GLN A 1 72 ? -1.379 -3.203 30.174 1.00 94.88 72 GLN A C 1
ATOM 569 O O . GLN A 1 72 ? -0.399 -3.943 30.248 1.00 94.88 72 GLN A O 1
ATOM 574 N N . LEU A 1 73 ? -2.270 -3.317 29.182 1.00 92.50 73 LEU A N 1
ATOM 575 C CA . LEU A 1 73 ? -2.155 -4.322 28.120 1.00 92.50 73 LEU A CA 1
ATOM 576 C C . LEU A 1 73 ? -0.884 -4.127 27.287 1.00 92.50 73 LEU A C 1
ATOM 578 O O . LEU A 1 73 ? -0.215 -5.103 26.952 1.00 92.50 73 LEU A O 1
ATOM 582 N N . SER A 1 74 ? -0.536 -2.876 26.976 1.00 89.25 74 SER A N 1
ATOM 583 C CA . SER A 1 74 ? 0.671 -2.558 26.211 1.00 89.25 74 SER A CA 1
ATOM 584 C C . SER A 1 74 ? 1.957 -2.859 26.988 1.00 89.25 74 SER A C 1
ATOM 586 O O . SER A 1 74 ? 2.915 -3.350 26.394 1.00 89.25 74 SER A O 1
ATOM 588 N N . ALA A 1 75 ? 1.974 -2.614 28.304 1.00 92.12 75 ALA A N 1
ATOM 589 C CA . ALA A 1 75 ? 3.111 -2.911 29.171 1.00 92.12 75 ALA A CA 1
ATOM 590 C C . ALA A 1 75 ? 3.333 -4.424 29.294 1.00 92.12 75 ALA A C 1
ATOM 592 O O . ALA A 1 75 ? 4.427 -4.904 29.011 1.00 92.12 75 ALA A O 1
ATOM 593 N N . ASN A 1 76 ? 2.268 -5.176 29.591 1.00 92.81 76 ASN A N 1
ATOM 594 C CA . ASN A 1 76 ? 2.324 -6.635 29.704 1.00 92.81 76 ASN A CA 1
ATOM 595 C C . ASN A 1 76 ? 2.767 -7.301 28.391 1.00 92.81 76 ASN A C 1
ATOM 597 O O . ASN A 1 76 ? 3.458 -8.317 28.415 1.00 92.81 76 ASN A O 1
ATOM 601 N N . LEU A 1 77 ? 2.345 -6.773 27.233 1.00 91.88 77 LEU A N 1
ATOM 602 C CA . LEU A 1 77 ? 2.761 -7.335 25.947 1.00 91.88 77 LEU A CA 1
ATOM 603 C C . LEU A 1 77 ? 4.253 -7.095 25.688 1.00 91.88 77 LEU A C 1
ATOM 605 O O . LEU A 1 77 ? 4.952 -8.018 25.284 1.00 91.88 77 LEU A O 1
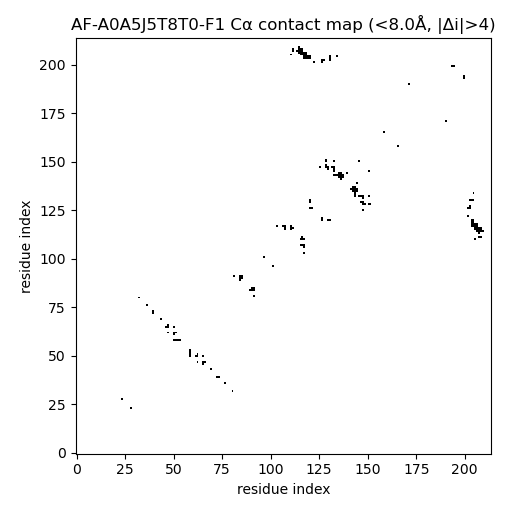ATOM 609 N N . LYS A 1 78 ? 4.743 -5.880 25.963 1.00 89.81 78 LYS A N 1
ATOM 610 C CA . LYS A 1 78 ? 6.168 -5.547 25.825 1.00 89.81 78 LYS A CA 1
ATOM 611 C C . LYS A 1 78 ? 7.047 -6.400 26.733 1.00 89.81 78 LYS A C 1
ATOM 613 O O . LYS A 1 78 ? 8.063 -6.901 26.273 1.00 89.81 78 LYS A O 1
ATOM 618 N N . GLU A 1 79 ? 6.640 -6.589 27.985 1.00 92.19 79 GLU A N 1
ATOM 619 C CA . GLU A 1 79 ? 7.355 -7.438 28.943 1.00 92.19 79 GLU A CA 1
ATOM 620 C C . GLU A 1 79 ? 7.464 -8.880 28.432 1.00 92.19 79 GLU A C 1
ATOM 622 O O . GLU A 1 79 ? 8.567 -9.407 28.327 1.00 92.19 79 GLU A O 1
ATOM 627 N N . LYS A 1 80 ? 6.354 -9.472 27.971 1.00 91.38 80 LYS A N 1
ATOM 628 C CA . LYS A 1 80 ? 6.360 -10.815 27.366 1.00 91.38 80 LYS A CA 1
ATOM 629 C C . LYS A 1 80 ? 7.267 -10.917 26.141 1.00 91.38 80 LYS A C 1
ATOM 631 O O . LYS A 1 80 ? 7.971 -11.909 25.981 1.00 91.38 80 LYS A O 1
ATOM 636 N N . HIS A 1 81 ? 7.247 -9.912 25.263 1.00 91.50 81 HIS A N 1
ATOM 637 C CA . HIS A 1 81 ? 8.112 -9.885 24.077 1.00 91.50 81 HIS A CA 1
ATOM 638 C C . HIS A 1 81 ? 9.589 -9.801 24.464 1.00 91.50 81 HIS A C 1
ATOM 640 O O . HIS A 1 81 ? 10.412 -10.501 23.876 1.00 91.50 81 HIS A O 1
ATOM 646 N N . ALA A 1 82 ? 9.918 -8.988 25.469 1.00 86.69 82 ALA A N 1
ATOM 647 C CA . ALA A 1 82 ? 11.275 -8.846 25.977 1.00 86.69 82 ALA A CA 1
ATOM 648 C C . ALA A 1 82 ? 11.779 -10.138 26.637 1.00 86.69 82 ALA A C 1
ATOM 650 O O . ALA A 1 82 ? 12.888 -10.576 26.335 1.00 86.69 82 ALA A O 1
ATOM 651 N N . GLU A 1 83 ? 10.964 -10.782 27.478 1.00 88.75 83 GLU A N 1
ATOM 652 C CA . GLU A 1 83 ? 11.283 -12.077 28.096 1.00 88.75 83 GLU A CA 1
ATOM 653 C C . GLU A 1 83 ? 11.526 -13.166 27.047 1.00 88.75 83 GLU A C 1
ATOM 655 O O . GLU A 1 83 ? 12.485 -13.936 27.145 1.00 88.75 83 GLU A O 1
ATOM 660 N N . GLU A 1 84 ? 10.685 -13.215 26.015 1.00 87.44 84 GLU A N 1
ATOM 661 C CA . GLU A 1 84 ? 10.788 -14.200 24.944 1.00 87.44 84 GLU A CA 1
ATOM 662 C C . GLU A 1 84 ? 12.064 -14.019 24.106 1.00 87.44 84 GLU A C 1
ATOM 664 O O . GLU A 1 84 ? 12.757 -14.993 23.806 1.00 87.44 84 GLU A O 1
ATOM 669 N N . LEU A 1 85 ? 12.431 -12.775 23.785 1.00 83.12 85 LEU A N 1
ATOM 670 C CA . LEU A 1 85 ? 13.683 -12.474 23.085 1.00 83.12 85 LEU A CA 1
ATOM 671 C C . LEU A 1 85 ? 14.913 -12.742 23.964 1.00 83.12 85 LEU A C 1
ATOM 673 O O . LEU A 1 85 ? 15.890 -13.327 23.488 1.00 83.12 85 LEU A O 1
ATOM 677 N N . ALA A 1 86 ? 14.852 -12.373 25.247 1.00 85.06 86 ALA A N 1
ATOM 678 C CA . ALA A 1 86 ? 15.927 -12.602 26.209 1.00 85.06 86 ALA A CA 1
ATOM 679 C C . ALA A 1 86 ? 16.191 -14.099 26.433 1.00 85.06 86 ALA A C 1
ATOM 681 O O . ALA A 1 86 ? 17.350 -14.517 26.456 1.00 85.06 86 ALA A O 1
ATOM 682 N N . SER A 1 87 ? 15.133 -14.913 26.515 1.00 84.88 87 SER A N 1
ATOM 683 C CA . SER A 1 87 ? 15.225 -16.375 26.655 1.00 84.88 87 SER A CA 1
ATOM 684 C C . SER A 1 87 ? 15.949 -17.039 25.480 1.00 84.88 87 SER A C 1
ATOM 686 O O . SER A 1 87 ? 16.534 -18.109 25.630 1.00 84.88 87 SER A O 1
ATOM 688 N N . LEU A 1 88 ? 15.952 -16.391 24.314 1.00 77.50 88 LEU A N 1
ATOM 689 C CA . LEU A 1 88 ? 16.620 -16.861 23.101 1.00 77.50 88 LEU A CA 1
ATOM 690 C C . LEU A 1 88 ? 18.007 -16.232 22.895 1.00 77.50 88 LEU A C 1
ATOM 692 O O . LEU A 1 88 ? 18.626 -16.421 21.849 1.00 77.50 88 LEU A O 1
ATOM 696 N N . GLY A 1 89 ? 18.512 -15.478 23.879 1.00 69.88 89 GLY A N 1
ATOM 697 C CA . GLY A 1 89 ? 19.821 -14.826 23.808 1.00 69.88 89 GLY A CA 1
ATOM 698 C C . GLY A 1 89 ? 19.867 -13.627 22.857 1.00 69.88 89 GLY A C 1
ATOM 699 O O . GLY A 1 89 ? 20.947 -13.099 22.578 1.00 69.88 89 GLY A O 1
ATOM 700 N N . PHE A 1 90 ? 18.715 -13.160 22.368 1.00 68.56 90 PHE A N 1
ATOM 701 C CA . PHE A 1 90 ? 18.631 -11.958 21.553 1.00 68.56 90 PHE A CA 1
ATOM 702 C C . PHE A 1 90 ? 18.438 -10.747 22.467 1.00 68.56 90 PHE A C 1
ATOM 704 O O . PHE A 1 90 ? 17.415 -10.601 23.130 1.00 68.56 90 PHE A O 1
ATOM 711 N N . LYS A 1 91 ? 19.422 -9.84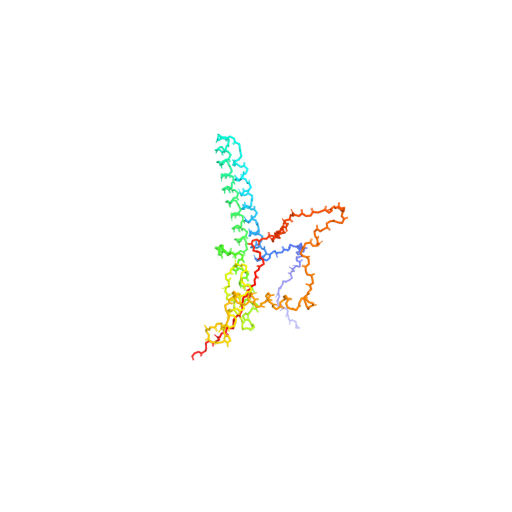1 22.497 1.00 58.31 91 LYS A N 1
ATOM 712 C CA . LYS A 1 91 ? 19.221 -8.517 23.100 1.00 58.31 91 LYS A CA 1
ATOM 713 C C . LYS A 1 91 ? 18.144 -7.781 22.307 1.00 58.31 91 LYS A C 1
ATOM 715 O O . LYS A 1 91 ? 18.126 -7.880 21.079 1.00 58.31 91 LYS A O 1
ATOM 720 N N . GLU A 1 92 ? 17.294 -7.035 23.009 1.00 54.94 92 GLU A N 1
ATOM 721 C CA . GLU A 1 92 ? 16.267 -6.136 22.471 1.00 54.94 92 GLU A CA 1
ATOM 722 C C . GLU A 1 92 ? 16.923 -5.011 21.641 1.00 54.94 92 GLU A C 1
ATOM 724 O O . GLU A 1 92 ? 17.022 -3.854 22.029 1.00 54.94 92 GLU A O 1
ATOM 729 N N . GLN A 1 93 ? 17.459 -5.373 20.479 1.00 49.12 93 GLN A N 1
ATOM 730 C CA . GLN A 1 93 ? 17.912 -4.477 19.425 1.00 49.12 93 GLN A CA 1
ATOM 731 C C . GLN A 1 93 ? 16.954 -4.608 18.249 1.00 49.12 93 GLN A C 1
ATOM 733 O O . GLN A 1 93 ? 17.337 -4.863 17.114 1.00 49.12 93 GLN A O 1
ATOM 738 N N . SER A 1 94 ? 15.670 -4.454 18.531 1.00 47.56 94 SER A N 1
ATOM 739 C CA . SER A 1 94 ? 14.694 -4.107 17.511 1.00 47.56 94 SER A CA 1
ATOM 740 C C . SER A 1 94 ? 13.912 -2.918 18.029 1.00 47.56 94 SER A C 1
ATOM 742 O O . SER A 1 94 ? 12.732 -3.005 18.358 1.00 47.56 94 SER A O 1
ATOM 744 N N . SER A 1 95 ? 14.614 -1.786 18.098 1.00 47.72 95 SER A N 1
ATOM 745 C CA . SER A 1 95 ? 13.993 -0.491 17.855 1.00 47.72 95 SER A CA 1
ATOM 746 C C . SER A 1 95 ? 13.135 -0.648 16.605 1.00 47.72 95 SER A C 1
ATOM 748 O O . SER A 1 95 ? 13.688 -0.762 15.517 1.00 47.72 95 SER A O 1
ATOM 750 N N . ILE A 1 96 ? 11.824 -0.810 16.803 1.00 56.50 96 ILE A N 1
ATOM 751 C CA . ILE A 1 96 ? 10.733 -0.614 15.846 1.00 56.50 96 ILE A CA 1
ATOM 752 C C . ILE A 1 96 ? 11.224 -0.722 14.392 1.00 56.50 96 ILE A C 1
ATOM 754 O O . ILE A 1 96 ? 11.262 0.265 13.659 1.00 56.50 96 ILE A O 1
ATOM 758 N N . MET A 1 97 ? 11.650 -1.917 13.965 1.00 54.91 97 MET A N 1
ATOM 759 C CA . MET A 1 97 ? 11.865 -2.134 12.540 1.00 54.91 97 MET A CA 1
ATOM 760 C C . MET A 1 97 ? 10.474 -2.186 11.939 1.00 54.91 97 MET A C 1
ATOM 762 O O . MET A 1 97 ? 9.717 -3.131 12.167 1.00 54.91 97 MET A O 1
ATOM 766 N N . SER A 1 98 ? 10.097 -1.103 11.262 1.00 63.47 98 SER A N 1
ATOM 767 C CA . SER A 1 98 ? 8.809 -1.053 10.586 1.00 63.47 98 SER A CA 1
ATOM 768 C C . SER A 1 98 ? 8.736 -2.198 9.576 1.00 63.47 98 SER A C 1
ATOM 770 O O . SER A 1 98 ? 9.754 -2.567 8.988 1.00 63.47 98 SER A O 1
ATOM 772 N N . ASP A 1 99 ? 7.537 -2.735 9.336 1.00 72.19 99 ASP A N 1
ATOM 773 C CA . ASP A 1 99 ? 7.339 -3.782 8.323 1.00 72.19 99 ASP A CA 1
ATOM 774 C C . ASP A 1 99 ? 7.951 -3.396 6.966 1.00 72.19 99 ASP A C 1
ATOM 776 O O . ASP A 1 99 ? 8.455 -4.261 6.256 1.00 72.19 99 ASP A O 1
ATOM 780 N N . ARG A 1 100 ? 7.996 -2.089 6.659 1.00 69.62 100 ARG A N 1
ATOM 781 C CA . ARG A 1 100 ? 8.663 -1.535 5.473 1.00 69.62 100 ARG A CA 1
ATOM 782 C C . ARG A 1 100 ? 10.145 -1.897 5.426 1.00 69.62 100 ARG A C 1
ATOM 784 O O . ARG A 1 100 ? 10.597 -2.429 4.431 1.00 69.62 100 ARG A O 1
ATOM 791 N N . MET A 1 101 ? 10.875 -1.691 6.520 1.00 70.75 101 MET A N 1
ATOM 792 C CA . MET A 1 101 ? 12.319 -1.946 6.564 1.00 70.75 101 MET A CA 1
ATOM 793 C C . MET A 1 101 ? 12.648 -3.429 6.394 1.00 70.75 101 MET A C 1
ATOM 795 O O . MET A 1 101 ? 13.642 -3.773 5.768 1.00 70.75 101 MET A O 1
ATOM 799 N N . ILE A 1 102 ? 11.800 -4.313 6.927 1.00 76.62 102 ILE A N 1
ATOM 800 C CA . ILE A 1 102 ? 11.959 -5.765 6.764 1.00 76.62 102 ILE A CA 1
ATOM 801 C C . ILE A 1 102 ? 11.709 -6.165 5.308 1.00 76.62 102 ILE A C 1
ATOM 803 O O . ILE A 1 102 ? 12.410 -7.015 4.753 1.00 76.62 102 ILE A O 1
ATOM 807 N N . GLU A 1 103 ? 10.691 -5.570 4.690 1.00 78.56 103 GLU A N 1
ATOM 808 C CA . GLU A 1 103 ? 10.362 -5.797 3.290 1.00 78.56 103 GLU A CA 1
ATOM 809 C C . GLU A 1 103 ? 11.475 -5.286 2.366 1.00 78.56 103 GLU A C 1
ATOM 811 O O . GLU A 1 103 ? 11.936 -6.031 1.500 1.00 78.56 103 GLU A O 1
ATOM 816 N N . ASP A 1 104 ? 11.973 -4.077 2.618 1.00 76.12 104 ASP A N 1
ATOM 817 C CA . ASP A 1 104 ? 13.079 -3.461 1.888 1.00 76.12 104 ASP A CA 1
ATOM 818 C C . ASP A 1 104 ? 14.350 -4.309 2.013 1.00 76.12 104 ASP A C 1
ATOM 820 O O . ASP A 1 104 ? 14.960 -4.652 1.003 1.00 76.12 104 ASP A O 1
ATOM 824 N N . GLU A 1 105 ? 14.695 -4.784 3.215 1.00 82.38 105 GLU A N 1
ATOM 825 C CA . GLU A 1 105 ? 15.836 -5.686 3.418 1.00 82.38 105 GLU A CA 1
ATOM 826 C C . GLU A 1 105 ? 15.662 -7.008 2.653 1.00 82.38 105 GLU A C 1
ATOM 828 O O . GLU A 1 105 ? 16.609 -7.570 2.092 1.00 82.38 105 GLU A O 1
ATOM 833 N N . LYS A 1 106 ? 14.440 -7.546 2.614 1.00 83.38 106 LYS A N 1
ATOM 834 C CA . LYS A 1 106 ? 14.137 -8.768 1.863 1.00 83.38 106 LYS A CA 1
ATOM 835 C C . LYS A 1 106 ? 14.258 -8.545 0.358 1.00 83.38 106 LYS A C 1
ATOM 837 O O . LYS A 1 106 ? 14.754 -9.431 -0.343 1.00 83.38 106 LYS A O 1
ATOM 842 N N . PHE A 1 107 ? 13.816 -7.395 -0.140 1.00 77.56 107 PHE A N 1
ATOM 843 C CA . PHE A 1 107 ? 14.004 -7.025 -1.534 1.00 77.56 107 PHE A CA 1
ATOM 844 C C . PHE A 1 107 ? 15.481 -6.817 -1.861 1.00 77.56 107 PHE A C 1
ATOM 846 O O . PHE A 1 107 ? 15.967 -7.397 -2.829 1.00 77.56 107 PHE A O 1
ATOM 853 N N . GLU A 1 108 ? 16.221 -6.083 -1.034 1.00 82.94 108 GLU A N 1
ATOM 854 C CA . GLU A 1 108 ? 17.657 -5.869 -1.203 1.00 82.94 108 GLU A CA 1
ATOM 855 C C . GLU A 1 108 ? 18.429 -7.186 -1.252 1.00 82.94 108 GLU A C 1
ATOM 857 O O . GLU A 1 108 ? 19.263 -7.372 -2.134 1.00 82.94 108 GLU A O 1
ATOM 862 N N . ARG A 1 109 ? 18.121 -8.137 -0.362 1.00 85.69 109 ARG A N 1
ATOM 863 C CA . ARG A 1 109 ? 18.743 -9.471 -0.375 1.00 85.69 109 ARG A CA 1
ATOM 864 C C . ARG A 1 109 ? 18.546 -10.211 -1.699 1.00 85.69 109 ARG A C 1
ATOM 866 O O . ARG A 1 109 ? 19.420 -10.974 -2.096 1.00 85.69 109 ARG A O 1
ATOM 873 N N . LYS A 1 110 ? 17.420 -9.993 -2.384 1.00 84.12 110 LYS A N 1
ATOM 874 C CA . LYS A 1 11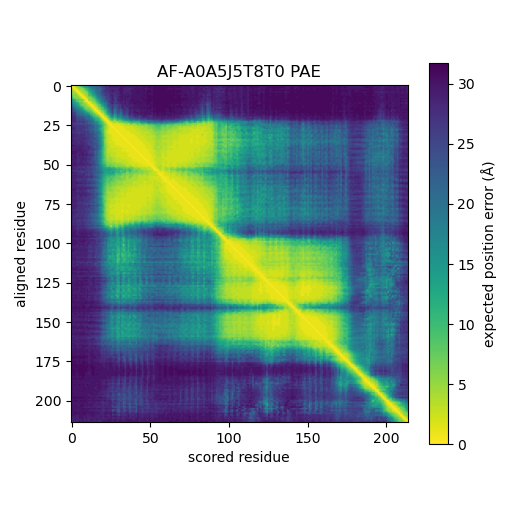0 ? 17.130 -10.603 -3.692 1.00 84.12 110 LYS A CA 1
ATOM 875 C C . LYS A 1 110 ? 17.725 -9.828 -4.864 1.00 84.12 110 LYS A C 1
ATOM 877 O O . LYS A 1 110 ? 18.098 -10.440 -5.858 1.00 84.12 110 LYS A O 1
ATOM 882 N N . LEU A 1 111 ? 17.783 -8.505 -4.764 1.00 79.12 111 LEU A N 1
ATOM 883 C CA . LEU A 1 111 ? 18.174 -7.625 -5.862 1.00 79.12 111 LEU A CA 1
ATOM 884 C C . LEU A 1 111 ? 19.684 -7.385 -5.915 1.00 79.12 111 LEU A C 1
ATOM 886 O O . LEU A 1 111 ? 20.245 -7.378 -7.007 1.00 79.12 111 LEU A O 1
ATOM 890 N N . LYS A 1 112 ? 20.366 -7.280 -4.766 1.00 81.50 112 LYS A N 1
ATOM 891 C CA . LYS A 1 112 ? 21.823 -7.067 -4.709 1.00 81.50 112 LYS A CA 1
ATOM 892 C C . LYS A 1 112 ? 22.618 -8.106 -5.513 1.00 81.50 112 LYS A C 1
ATOM 894 O O . LYS A 1 112 ? 23.477 -7.686 -6.283 1.00 81.50 112 LYS A O 1
ATOM 899 N N . PRO A 1 113 ? 22.332 -9.425 -5.432 1.00 88.19 113 PRO A N 1
ATOM 900 C CA . PRO A 1 113 ? 23.045 -10.431 -6.228 1.00 88.19 113 PRO A CA 1
ATOM 901 C C . PRO A 1 113 ? 22.829 -10.297 -7.738 1.00 88.19 113 PRO A C 1
ATOM 903 O O . PRO A 1 113 ? 23.664 -10.735 -8.520 1.00 88.19 113 PRO A O 1
ATOM 906 N N . LEU A 1 114 ? 21.712 -9.696 -8.148 1.00 87.44 114 LEU A N 1
ATOM 907 C CA . LEU A 1 114 ? 21.410 -9.405 -9.548 1.00 87.44 114 LEU A CA 1
ATOM 908 C C . LEU A 1 114 ? 22.035 -8.081 -10.006 1.00 87.44 114 LEU A C 1
ATOM 910 O O . LEU A 1 114 ? 21.833 -7.680 -11.148 1.00 87.44 114 LEU A O 1
ATOM 914 N N . GLY A 1 115 ? 22.758 -7.396 -9.115 1.00 81.12 115 GLY A N 1
ATOM 915 C CA . GLY A 1 115 ? 23.214 -6.039 -9.335 1.00 81.12 115 GLY A CA 1
ATOM 916 C C . GLY A 1 115 ? 22.016 -5.123 -9.515 1.00 81.12 115 GLY A C 1
ATOM 917 O O . GLY A 1 115 ? 21.918 -4.489 -10.552 1.00 81.12 115 GLY A O 1
ATOM 918 N N . PHE A 1 116 ? 21.099 -5.084 -8.540 1.00 78.88 116 PHE A N 1
ATOM 919 C CA . PHE A 1 116 ? 19.991 -4.131 -8.465 1.00 78.88 116 PHE A CA 1
ATOM 920 C C . PHE A 1 116 ? 19.712 -3.668 -7.005 1.00 78.88 116 PHE A C 1
ATOM 922 O O . PHE A 1 116 ? 20.024 -4.369 -6.047 1.00 78.88 116 PHE A O 1
ATOM 929 N N . THR A 1 117 ? 19.098 -2.494 -6.827 1.00 79.75 117 THR A N 1
ATOM 930 C CA . THR A 1 117 ? 18.911 -1.732 -5.571 1.00 79.75 117 THR A CA 1
ATOM 931 C C . THR A 1 117 ? 17.612 -0.947 -5.665 1.00 79.75 117 THR A C 1
ATOM 933 O O . THR A 1 117 ? 17.356 -0.331 -6.687 1.00 79.75 117 THR A O 1
ATOM 936 N N . ILE A 1 118 ? 16.769 -0.919 -4.643 1.00 81.50 118 ILE A N 1
ATOM 937 C CA . ILE A 1 118 ? 15.501 -0.189 -4.763 1.00 81.50 118 ILE A CA 1
ATOM 938 C C . ILE A 1 118 ? 15.715 1.325 -4.683 1.00 81.50 118 ILE A C 1
ATOM 940 O O . ILE A 1 118 ? 16.440 1.804 -3.816 1.00 81.50 118 ILE A O 1
ATOM 944 N N . LYS A 1 119 ? 15.027 2.078 -5.550 1.00 83.06 119 LYS A N 1
ATOM 945 C CA . LYS A 1 119 ? 14.773 3.510 -5.337 1.00 83.06 119 LYS A CA 1
ATOM 946 C C . LYS A 1 119 ? 13.322 3.694 -4.934 1.00 83.06 119 LYS A C 1
ATOM 948 O O . LYS A 1 119 ? 12.414 3.245 -5.636 1.00 83.06 119 LYS A O 1
ATOM 953 N N . GLU A 1 120 ? 13.113 4.362 -3.807 1.00 84.94 120 GLU A N 1
ATOM 954 C CA . GLU A 1 120 ? 11.773 4.620 -3.296 1.00 84.94 120 GLU A CA 1
ATOM 955 C C . GLU A 1 120 ? 11.025 5.591 -4.222 1.00 84.94 120 GLU A C 1
ATOM 957 O O . GLU A 1 120 ? 11.463 6.717 -4.471 1.00 84.94 120 GLU A O 1
ATOM 962 N N . ILE A 1 121 ? 9.873 5.145 -4.727 1.00 85.50 121 ILE A N 1
ATOM 963 C CA . ILE A 1 121 ? 8.916 5.979 -5.452 1.00 85.50 121 ILE A CA 1
ATOM 964 C C . ILE A 1 121 ? 7.787 6.332 -4.493 1.00 85.50 121 ILE A C 1
ATOM 966 O O . ILE A 1 121 ? 7.314 5.502 -3.717 1.00 85.50 121 ILE A O 1
ATOM 970 N N . LYS A 1 122 ? 7.317 7.579 -4.557 1.00 85.81 122 LYS A N 1
ATOM 971 C CA . LYS A 1 122 ? 6.201 8.039 -3.729 1.00 85.81 122 LYS A CA 1
ATOM 972 C C . LYS A 1 122 ? 5.004 7.082 -3.851 1.00 85.81 122 LYS A C 1
ATOM 974 O O . LYS A 1 122 ? 4.529 6.806 -4.950 1.00 85.81 122 LYS A O 1
ATOM 979 N N . SER A 1 123 ? 4.496 6.615 -2.710 1.00 80.81 123 SER A N 1
ATOM 980 C CA . SER A 1 123 ? 3.356 5.690 -2.614 1.00 80.81 123 SER A CA 1
ATOM 981 C C . SER A 1 123 ? 2.015 6.396 -2.833 1.00 80.81 123 SER A C 1
ATOM 983 O O . SER A 1 123 ? 1.229 6.600 -1.912 1.00 80.81 123 SER A O 1
ATOM 985 N N . ASP A 1 124 ? 1.761 6.795 -4.078 1.00 87.94 124 ASP A N 1
ATOM 986 C CA . ASP A 1 124 ? 0.488 7.344 -4.544 1.00 87.94 124 ASP A CA 1
ATOM 987 C C . ASP A 1 124 ? -0.035 6.596 -5.787 1.00 87.94 124 ASP A C 1
ATOM 989 O O . ASP A 1 124 ? 0.610 5.688 -6.315 1.00 87.94 124 ASP A O 1
ATOM 993 N N . GLY A 1 125 ? -1.219 6.972 -6.278 1.00 83.69 125 GLY A N 1
ATOM 994 C CA . GLY A 1 125 ? -1.822 6.365 -7.474 1.00 83.69 125 GLY A CA 1
ATOM 995 C C . GLY A 1 125 ? -1.076 6.642 -8.789 1.00 83.69 125 GLY A C 1
ATOM 996 O O . GLY A 1 125 ? -1.484 6.143 -9.837 1.00 83.69 125 GLY A O 1
ATOM 997 N N . HIS A 1 126 ? -0.000 7.434 -8.762 1.00 90.31 126 HIS A N 1
ATOM 998 C CA . HIS A 1 126 ? 0.869 7.686 -9.909 1.00 90.31 126 HIS A CA 1
ATOM 999 C C . HIS A 1 126 ? 2.151 6.853 -9.870 1.00 90.31 126 HIS A C 1
ATOM 1001 O O . HIS A 1 126 ? 2.916 6.908 -10.834 1.00 90.31 126 HIS A O 1
ATOM 1007 N N . CYS A 1 127 ? 2.380 6.065 -8.810 1.00 87.75 127 CYS A N 1
ATOM 1008 C CA . CYS A 1 127 ? 3.614 5.301 -8.637 1.00 87.75 127 CYS A CA 1
ATOM 1009 C C . CYS A 1 127 ? 4.023 4.429 -9.841 1.00 87.75 127 CYS A C 1
ATOM 1011 O O . CYS A 1 127 ? 5.217 4.437 -10.136 1.00 87.75 127 CYS A O 1
ATOM 1013 N N . PRO A 1 128 ? 3.120 3.786 -10.621 1.00 88.50 128 PRO A N 1
ATOM 1014 C CA . PRO A 1 128 ? 3.557 2.999 -11.775 1.00 88.50 128 PRO A CA 1
ATOM 1015 C C . PRO A 1 128 ? 4.211 3.874 -12.850 1.00 88.50 128 PRO A C 1
ATOM 1017 O O . PRO A 1 128 ? 5.250 3.527 -13.398 1.00 88.50 128 PRO A O 1
ATOM 1020 N N . TYR A 1 129 ? 3.635 5.047 -13.121 1.00 91.62 129 TYR A N 1
ATOM 1021 C CA . TYR A 1 129 ? 4.140 5.971 -14.136 1.00 91.62 129 TYR A CA 1
ATOM 1022 C C . TYR A 1 129 ? 5.387 6.717 -13.659 1.00 91.62 129 TYR A C 1
ATOM 1024 O O . TYR A 1 129 ? 6.304 6.911 -14.447 1.00 91.62 129 TYR A O 1
ATOM 1032 N N . ARG A 1 130 ? 5.453 7.076 -12.369 1.00 91.12 130 ARG A N 1
ATOM 1033 C CA . ARG A 1 130 ? 6.654 7.665 -11.753 1.00 91.12 130 ARG A CA 1
ATOM 1034 C C . ARG A 1 130 ? 7.838 6.695 -11.767 1.00 91.12 130 ARG A C 1
ATOM 1036 O O . ARG A 1 130 ? 8.965 7.126 -11.963 1.00 91.12 130 ARG A O 1
ATOM 1043 N N . ALA A 1 131 ? 7.594 5.394 -11.591 1.00 88.56 131 ALA A N 1
ATOM 1044 C CA . ALA A 1 131 ? 8.637 4.376 -11.710 1.00 88.56 131 ALA A CA 1
ATOM 1045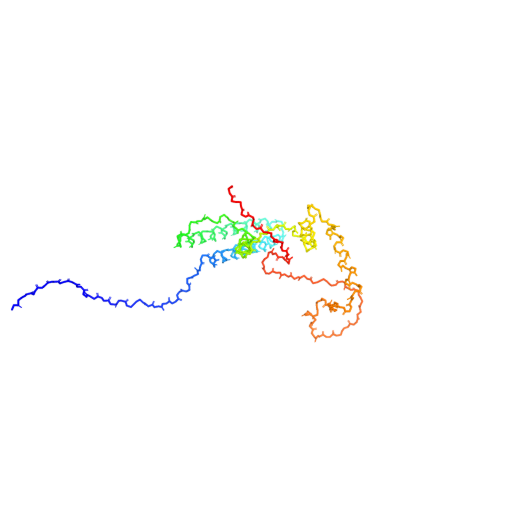 C C . ALA A 1 131 ? 9.163 4.257 -13.153 1.00 88.56 131 ALA A C 1
ATOM 1047 O O . ALA A 1 131 ? 10.365 4.118 -13.357 1.00 88.56 131 ALA A O 1
ATOM 1048 N N . VAL A 1 132 ? 8.281 4.349 -14.157 1.00 90.12 132 VAL A N 1
ATOM 1049 C CA . VAL A 1 132 ? 8.684 4.334 -15.575 1.00 90.12 132 VAL A CA 1
ATOM 1050 C C . VAL A 1 132 ? 9.441 5.607 -15.957 1.00 90.12 132 VAL A C 1
ATOM 1052 O O . VAL A 1 132 ? 10.488 5.511 -16.584 1.00 90.12 132 VAL A O 1
ATOM 1055 N N . GLU A 1 133 ? 8.951 6.782 -15.557 1.00 90.56 133 GLU A N 1
ATOM 1056 C CA . GLU A 1 133 ? 9.641 8.072 -15.729 1.00 90.56 133 GLU A CA 1
ATOM 1057 C C . GLU A 1 133 ? 11.066 8.021 -15.159 1.00 90.56 133 GLU A C 1
ATOM 1059 O O . GLU A 1 133 ? 12.029 8.379 -15.836 1.00 90.56 133 GLU A O 1
ATOM 1064 N N . ASP A 1 134 ? 11.212 7.498 -13.941 1.00 88.38 134 ASP A N 1
ATOM 1065 C CA . ASP A 1 134 ? 12.505 7.326 -13.290 1.00 88.38 134 ASP A CA 1
ATOM 1066 C C . ASP A 1 134 ? 13.447 6.423 -14.107 1.00 88.38 134 ASP A C 1
ATOM 1068 O O . ASP A 1 134 ? 14.573 6.813 -14.412 1.00 88.38 134 ASP A O 1
ATOM 1072 N N . GLN A 1 135 ? 12.969 5.263 -14.564 1.00 89.62 135 GLN A N 1
ATOM 1073 C CA . GLN A 1 135 ? 13.764 4.350 -15.395 1.00 89.62 135 GLN A CA 1
ATOM 1074 C C . GLN A 1 135 ? 14.151 4.957 -16.753 1.00 89.62 135 GLN A C 1
ATOM 1076 O O . GLN A 1 135 ? 15.268 4.745 -17.227 1.00 89.62 135 GLN A O 1
ATOM 1081 N N . LEU A 1 136 ? 13.269 5.747 -17.370 1.00 87.12 136 LEU A N 1
ATOM 1082 C CA . LEU A 1 136 ? 13.560 6.435 -18.630 1.00 87.12 136 LEU A CA 1
ATOM 1083 C C . LEU A 1 136 ? 14.630 7.522 -18.468 1.00 87.12 136 LEU A C 1
ATOM 1085 O O . LEU A 1 136 ? 15.442 7.712 -19.378 1.00 87.12 136 LEU A O 1
ATOM 1089 N N . SER A 1 137 ? 14.672 8.205 -17.319 1.00 87.00 137 SER A N 1
ATOM 1090 C CA . SER A 1 137 ? 15.697 9.222 -17.045 1.00 87.00 137 SER A CA 1
ATOM 1091 C C . SER A 1 137 ? 17.111 8.634 -16.965 1.00 87.00 137 SER A C 1
ATOM 1093 O O . SER A 1 137 ? 18.059 9.243 -17.457 1.00 87.00 137 SER A O 1
ATOM 1095 N N . LEU A 1 138 ? 17.250 7.405 -16.453 1.00 83.31 138 LEU A N 1
ATOM 1096 C CA . LEU A 1 138 ? 18.532 6.691 -16.388 1.00 83.31 138 LEU A CA 1
ATOM 1097 C C . LEU A 1 138 ? 19.047 6.264 -17.759 1.00 83.31 138 LEU A C 1
ATOM 1099 O O . LEU A 1 138 ? 20.252 6.225 -17.982 1.00 83.31 138 LEU A O 1
ATOM 1103 N N . GLN A 1 139 ? 18.138 5.941 -18.679 1.00 81.06 139 GLN A N 1
ATOM 1104 C CA . GLN A 1 139 ? 18.501 5.573 -20.047 1.00 81.06 139 GLN A CA 1
ATOM 1105 C C . GLN A 1 139 ? 18.861 6.792 -20.905 1.00 81.06 139 GLN A C 1
ATOM 1107 O O . GLN A 1 139 ? 19.592 6.651 -21.882 1.00 81.06 139 GLN A O 1
ATOM 1112 N N . SER A 1 140 ? 18.354 7.974 -20.542 1.00 77.81 140 SER A N 1
ATOM 1113 C CA . SER A 1 140 ? 18.413 9.186 -21.372 1.00 77.81 140 SER A CA 1
ATOM 1114 C C . SER A 1 140 ? 19.403 10.245 -20.868 1.00 77.81 140 SER A C 1
ATOM 1116 O O . SER A 1 140 ? 19.511 11.301 -21.484 1.00 77.81 140 SER A O 1
ATOM 1118 N N . GLY A 1 141 ? 20.138 9.978 -19.781 1.00 66.00 141 GLY A N 1
ATOM 1119 C CA . GLY A 1 141 ? 21.151 10.890 -19.240 1.00 66.00 141 GLY A CA 1
ATOM 1120 C C . GLY A 1 141 ? 20.557 12.072 -18.467 1.00 66.00 141 GLY A C 1
ATOM 1121 O O . GLY A 1 141 ? 20.683 13.213 -18.894 1.00 66.00 141 GLY A O 1
ATOM 1122 N N . ASP A 1 142 ? 19.932 11.775 -17.323 1.00 68.50 142 ASP A N 1
ATOM 1123 C CA . ASP A 1 142 ? 19.436 12.704 -16.285 1.00 68.50 142 ASP A CA 1
ATOM 1124 C C . ASP A 1 142 ? 18.085 13.393 -16.522 1.00 68.50 142 ASP A C 1
ATOM 1126 O O . ASP A 1 142 ? 17.582 14.069 -15.622 1.00 68.50 142 ASP A O 1
ATOM 1130 N N . SER A 1 143 ? 17.422 13.176 -17.661 1.00 78.06 143 SER A N 1
ATOM 1131 C CA . SER A 1 143 ? 16.047 13.653 -17.849 1.00 78.06 143 SER A CA 1
ATOM 1132 C C . SER A 1 143 ? 15.196 12.658 -18.622 1.00 78.06 143 SER A C 1
ATOM 1134 O O . SER A 1 143 ? 15.581 12.187 -19.691 1.00 78.06 143 SER A O 1
ATOM 1136 N N . SER A 1 144 ? 14.020 12.336 -18.080 1.00 80.88 144 SER A N 1
ATOM 1137 C CA . SER A 1 144 ? 13.038 11.529 -18.800 1.00 80.88 144 SER A CA 1
ATOM 1138 C C . SER A 1 144 ? 12.496 12.331 -19.990 1.00 80.88 144 SER A C 1
ATOM 1140 O O . SER A 1 144 ? 12.165 13.506 -19.821 1.00 80.88 144 SER A O 1
ATOM 1142 N N . PRO A 1 145 ? 12.333 11.718 -21.176 1.00 87.06 145 PRO A N 1
ATOM 1143 C CA . PRO A 1 145 ? 11.657 12.359 -22.302 1.00 87.06 145 PRO A CA 1
ATOM 1144 C C . PRO A 1 145 ? 10.170 12.630 -22.034 1.00 87.06 145 PRO A C 1
ATOM 1146 O O . PRO A 1 145 ? 9.559 13.387 -22.780 1.00 87.06 145 PRO A O 1
ATOM 1149 N N . TYR A 1 146 ? 9.594 12.011 -20.997 1.00 91.19 146 TYR A N 1
ATOM 1150 C CA . TYR A 1 146 ? 8.183 12.144 -20.642 1.00 91.19 146 TYR A CA 1
ATOM 1151 C C . TYR A 1 146 ? 8.000 12.267 -19.133 1.00 91.19 146 TYR A C 1
ATOM 1153 O O . TYR A 1 146 ? 8.555 11.471 -18.368 1.00 91.19 146 TYR A O 1
ATOM 1161 N N . ALA A 1 147 ? 7.150 13.195 -18.710 1.00 93.56 147 ALA A N 1
ATOM 1162 C CA . ALA A 1 147 ? 6.673 13.253 -17.339 1.00 93.56 147 ALA A CA 1
ATOM 1163 C C . ALA A 1 147 ? 5.694 12.103 -17.042 1.00 93.56 147 ALA A C 1
ATOM 1165 O O . ALA A 1 147 ? 5.016 11.586 -17.939 1.00 93.56 147 ALA A O 1
ATOM 1166 N N . TYR A 1 148 ? 5.528 11.726 -15.770 1.00 91.38 148 TYR A N 1
ATOM 1167 C CA . TYR A 1 148 ? 4.572 10.668 -15.401 1.00 91.38 148 TYR A CA 1
ATOM 1168 C C . TYR A 1 148 ? 3.127 10.952 -15.859 1.00 91.38 148 TYR A C 1
ATOM 1170 O O . TYR A 1 148 ? 2.368 10.011 -16.112 1.00 91.38 148 TYR A O 1
ATOM 1178 N N . GLN A 1 149 ? 2.718 12.225 -15.961 1.00 94.31 149 GLN A N 1
ATOM 1179 C CA . GLN A 1 149 ? 1.402 12.588 -16.495 1.00 94.31 149 GLN A CA 1
ATOM 1180 C C . GLN A 1 149 ? 1.283 12.231 -17.980 1.00 94.31 149 GLN A C 1
ATOM 1182 O O . GLN A 1 149 ? 0.290 11.623 -18.377 1.00 94.31 149 GLN A O 1
ATOM 1187 N N . GLU A 1 150 ? 2.309 12.537 -18.772 1.00 94.44 150 GLU A N 1
ATOM 1188 C CA . GLU A 1 150 ? 2.345 12.248 -20.209 1.00 94.44 150 GLU A CA 1
ATOM 1189 C C . GLU A 1 150 ? 2.349 10.739 -20.457 1.00 94.44 150 GLU A C 1
ATOM 1191 O O . GLU A 1 150 ? 1.562 10.237 -21.257 1.00 94.44 150 GLU A O 1
ATOM 1196 N N . LEU A 1 151 ? 3.140 9.985 -19.685 1.00 93.19 151 LEU A N 1
ATOM 1197 C CA . LEU A 1 151 ? 3.148 8.519 -19.735 1.00 93.19 151 LEU A CA 1
ATOM 1198 C C . LEU A 1 151 ? 1.760 7.928 -19.450 1.00 93.19 151 LEU A C 1
ATOM 1200 O O . LEU A 1 151 ? 1.325 6.984 -20.116 1.00 93.19 151 LEU A O 1
ATOM 1204 N N . ARG A 1 152 ? 1.035 8.501 -18.484 1.00 92.81 152 ARG A N 1
ATOM 1205 C CA . ARG A 1 152 ? -0.332 8.086 -18.150 1.00 92.81 152 ARG A CA 1
ATOM 1206 C C . ARG A 1 152 ? -1.314 8.372 -19.280 1.00 92.81 152 ARG A C 1
ATOM 1208 O O . ARG A 1 152 ? -2.171 7.535 -19.574 1.00 92.81 152 ARG A O 1
ATOM 1215 N N . GLU A 1 153 ? -1.202 9.531 -19.915 1.00 91.94 153 GLU A N 1
ATOM 1216 C CA . GLU A 1 153 ? -2.034 9.898 -21.061 1.00 91.94 153 GLU A CA 1
ATOM 1217 C C . GLU A 1 153 ? -1.747 9.018 -22.278 1.00 91.94 153 GLU A C 1
ATOM 1219 O O . GLU A 1 153 ? -2.686 8.504 -22.891 1.00 91.94 153 GLU A O 1
ATOM 1224 N N . MET A 1 154 ? -0.469 8.768 -22.574 1.00 92.25 154 MET A N 1
ATOM 1225 C CA . MET A 1 154 ? -0.025 7.877 -23.645 1.00 92.25 154 MET A CA 1
ATOM 1226 C C . MET A 1 154 ? -0.546 6.454 -23.450 1.00 92.25 154 MET A C 1
ATOM 1228 O O . MET A 1 154 ? -1.115 5.879 -24.380 1.00 92.25 154 MET A O 1
ATOM 1232 N N . ALA A 1 155 ? -0.416 5.901 -22.240 1.00 89.88 155 ALA A N 1
ATOM 1233 C CA . ALA A 1 155 ? -0.933 4.575 -21.916 1.00 89.88 155 ALA A CA 1
ATOM 1234 C C . ALA A 1 155 ? -2.453 4.505 -22.134 1.00 89.88 155 ALA A C 1
ATOM 1236 O O . ALA A 1 155 ? -2.951 3.612 -22.823 1.00 89.88 155 ALA A O 1
ATOM 1237 N N . ALA A 1 156 ? -3.198 5.494 -21.632 1.00 85.81 156 ALA A N 1
ATOM 1238 C CA . ALA A 1 156 ? -4.645 5.546 -21.803 1.00 85.81 156 ALA A CA 1
ATOM 1239 C C . ALA A 1 156 ? -5.059 5.697 -23.278 1.00 85.81 156 ALA A C 1
ATOM 1241 O O . ALA A 1 156 ? -5.995 5.035 -23.733 1.00 85.81 156 ALA A O 1
ATOM 1242 N N . ALA A 1 157 ? -4.370 6.547 -24.043 1.00 86.00 157 ALA A N 1
ATOM 1243 C CA . ALA A 1 157 ? -4.611 6.720 -25.472 1.00 86.00 157 ALA A CA 1
ATOM 1244 C C . ALA A 1 157 ? -4.343 5.422 -26.244 1.00 86.00 157 ALA A C 1
ATOM 1246 O O . ALA A 1 157 ? -5.167 5.011 -27.067 1.00 86.00 157 ALA A O 1
ATOM 1247 N N . TYR A 1 158 ? -3.240 4.739 -25.929 1.00 89.81 158 TYR A N 1
ATOM 1248 C CA . TYR A 1 158 ? -2.886 3.462 -26.533 1.00 89.81 158 TYR A CA 1
ATOM 1249 C C . TYR A 1 158 ? -3.941 2.388 -26.245 1.00 89.81 158 TYR A C 1
ATOM 1251 O O . TYR A 1 158 ? -4.396 1.725 -27.179 1.00 89.81 158 TYR A O 1
ATOM 1259 N N . MET A 1 159 ? -4.387 2.257 -24.992 1.00 83.94 159 MET A N 1
ATOM 1260 C CA . MET A 1 159 ? -5.415 1.286 -24.600 1.00 83.94 159 MET A CA 1
ATOM 1261 C C . MET A 1 159 ? -6.757 1.542 -25.292 1.00 83.94 159 MET A C 1
ATOM 1263 O O . MET A 1 159 ? -7.379 0.604 -25.788 1.00 83.94 159 MET A O 1
ATOM 1267 N N . ARG A 1 160 ? -7.196 2.806 -25.397 1.00 82.12 160 ARG A N 1
ATOM 1268 C CA . ARG A 1 160 ? -8.433 3.153 -26.123 1.00 82.12 160 ARG A CA 1
ATOM 1269 C C . ARG A 1 160 ? -8.325 2.841 -27.614 1.00 82.12 160 ARG A C 1
ATOM 1271 O O . ARG A 1 160 ? -9.271 2.309 -28.192 1.00 82.12 160 ARG A O 1
ATOM 1278 N N . LYS A 1 161 ? -7.179 3.149 -28.231 1.00 88.25 161 LYS A N 1
ATOM 1279 C CA . LYS A 1 161 ? -6.929 2.894 -29.658 1.00 88.25 161 LYS A CA 1
ATOM 1280 C C . LYS A 1 161 ? -6.886 1.398 -29.975 1.00 88.25 161 LYS A C 1
ATOM 1282 O O . LYS A 1 161 ? -7.413 0.980 -31.000 1.00 88.25 161 LYS A O 1
ATOM 1287 N N . HIS A 1 162 ? -6.308 0.593 -29.088 1.00 88.44 162 HIS A N 1
ATOM 1288 C CA . HIS A 1 162 ? -6.146 -0.849 -29.278 1.00 88.44 162 HIS A CA 1
ATOM 1289 C C . HIS A 1 162 ? -7.107 -1.653 -28.402 1.00 88.44 162 HIS A C 1
ATOM 1291 O O . HIS A 1 162 ? -6.745 -2.724 -27.930 1.00 88.44 162 HIS A O 1
ATOM 1297 N N . LYS A 1 163 ? -8.342 -1.170 -28.199 1.00 78.56 163 LYS A N 1
ATOM 1298 C CA . LYS A 1 163 ? -9.322 -1.789 -27.288 1.00 78.56 163 LYS A CA 1
ATOM 1299 C C . LYS A 1 163 ? -9.458 -3.306 -27.475 1.00 78.56 163 LYS A C 1
ATOM 1301 O O . LYS A 1 163 ? -9.546 -4.021 -26.495 1.00 78.56 163 LYS A O 1
ATOM 1306 N N . ARG A 1 164 ? -9.434 -3.798 -28.719 1.00 80.12 164 ARG A N 1
ATOM 1307 C CA . ARG A 1 164 ? -9.546 -5.236 -29.040 1.00 80.12 164 ARG A CA 1
ATOM 1308 C C . ARG A 1 164 ? -8.351 -6.082 -28.584 1.00 80.12 164 ARG A C 1
ATOM 1310 O O . ARG A 1 164 ? -8.497 -7.289 -28.450 1.00 80.12 164 ARG A O 1
ATOM 1317 N N . SER A 1 165 ? -7.189 -5.464 -28.388 1.00 83.56 165 SER A N 1
ATOM 1318 C CA . SER A 1 165 ? -5.965 -6.119 -27.912 1.00 83.56 165 SER A CA 1
ATOM 1319 C C . SER A 1 165 ? -5.873 -6.158 -26.387 1.00 83.56 165 SER A C 1
ATOM 1321 O O . SER A 1 165 ? -5.004 -6.838 -25.850 1.00 83.56 165 SER A O 1
ATOM 1323 N N . PHE A 1 166 ? -6.745 -5.427 -25.691 1.00 72.06 166 PHE A N 1
ATOM 1324 C CA . PHE A 1 166 ? -6.838 -5.442 -24.238 1.00 72.06 166 PHE A CA 1
ATOM 1325 C C . PHE A 1 166 ? -8.091 -6.217 -23.822 1.00 72.06 166 PHE A C 1
ATOM 1327 O O . PHE A 1 166 ? -9.123 -6.105 -24.484 1.00 72.06 166 PHE A O 1
ATOM 1334 N N . PRO A 1 167 ? -8.031 -7.020 -22.749 1.00 70.88 167 PRO A N 1
ATOM 1335 C CA . PRO A 1 167 ? -9.212 -7.715 -22.263 1.00 70.88 167 PRO A CA 1
ATOM 1336 C C . PRO A 1 167 ? -10.283 -6.701 -21.844 1.00 70.88 167 PRO A C 1
ATOM 1338 O O . PRO A 1 167 ? -9.973 -5.666 -21.249 1.00 70.88 167 PRO A O 1
ATOM 1341 N N . ASP A 1 168 ? -11.552 -7.011 -22.115 1.00 67.44 168 ASP A N 1
ATOM 1342 C CA . ASP A 1 168 ? -12.666 -6.288 -21.505 1.00 67.44 168 ASP A CA 1
ATOM 1343 C C . ASP A 1 168 ? -12.678 -6.621 -20.005 1.00 67.44 168 ASP A C 1
ATOM 1345 O O . ASP A 1 168 ? -13.167 -7.667 -19.572 1.00 67.44 168 ASP A O 1
ATOM 1349 N N . VAL A 1 169 ? -12.084 -5.741 -19.201 1.00 58.38 169 VAL A N 1
ATOM 1350 C CA . VAL A 1 169 ? -12.040 -5.891 -17.746 1.00 58.38 169 VAL A CA 1
ATOM 1351 C C . VAL A 1 169 ? -13.290 -5.251 -17.144 1.00 58.38 169 VAL A C 1
ATOM 1353 O O . VAL A 1 169 ? -13.372 -4.036 -16.976 1.00 58.38 169 VAL A O 1
ATOM 1356 N N . GLU A 1 170 ? -14.280 -6.076 -16.804 1.00 54.91 170 GLU A N 1
ATOM 1357 C CA . GLU A 1 170 ? -15.383 -5.668 -15.931 1.00 54.91 170 GLU A CA 1
ATOM 1358 C C . GLU A 1 170 ? -14.971 -5.912 -14.474 1.00 54.91 170 GLU A C 1
ATOM 1360 O O . GLU A 1 170 ? -15.005 -7.041 -13.977 1.00 54.91 170 GLU A O 1
ATOM 1365 N N . MET A 1 171 ? -14.559 -4.845 -13.793 1.00 47.59 171 MET A N 1
ATOM 1366 C CA . MET A 1 171 ? -14.170 -4.903 -12.384 1.00 47.59 171 MET A CA 1
ATOM 1367 C C . MET A 1 171 ? -15.388 -5.239 -11.509 1.00 47.59 171 MET A C 1
ATOM 1369 O O . MET A 1 171 ? -16.428 -4.589 -11.609 1.00 47.59 171 MET A O 1
ATOM 1373 N N . GLY A 1 172 ? -15.258 -6.246 -10.639 1.00 51.25 172 GLY A N 1
ATOM 1374 C CA . GLY A 1 172 ? -16.282 -6.617 -9.655 1.00 51.25 172 GLY A CA 1
ATOM 1375 C C . GLY A 1 172 ? -17.250 -7.739 -10.055 1.00 51.25 172 GLY A C 1
ATOM 1376 O O . GLY A 1 172 ? -18.208 -7.989 -9.324 1.00 51.25 172 GLY A O 1
ATOM 1377 N N . LYS A 1 173 ? -17.011 -8.457 -11.166 1.00 57.00 173 LYS A N 1
ATOM 1378 C CA . LYS A 1 173 ? -17.781 -9.675 -11.511 1.00 57.00 173 LYS A CA 1
ATOM 1379 C C . LYS A 1 173 ? -17.715 -10.757 -10.431 1.00 57.00 173 LYS A C 1
ATOM 1381 O O . LYS A 1 173 ? -18.715 -11.419 -10.188 1.00 57.00 173 LYS A O 1
ATOM 1386 N N . GLU A 1 174 ? -16.576 -10.889 -9.759 1.00 52.34 174 GLU A N 1
ATOM 1387 C CA . GLU A 1 174 ? -16.352 -11.838 -8.656 1.00 52.34 174 GLU A CA 1
ATOM 1388 C C . GLU A 1 174 ? -17.242 -11.589 -7.424 1.00 52.34 174 GLU A C 1
ATOM 1390 O O . GLU A 1 174 ? -17.373 -12.459 -6.569 1.00 52.34 174 GLU A O 1
ATOM 1395 N N . TYR A 1 175 ? -17.886 -10.419 -7.353 1.00 50.62 175 TYR A N 1
ATOM 1396 C CA . TYR A 1 175 ? -18.799 -10.037 -6.275 1.00 50.62 175 TYR A CA 1
ATOM 1397 C C . TYR A 1 175 ? -20.274 -10.053 -6.692 1.00 50.62 175 TYR A C 1
ATOM 1399 O O . TYR A 1 175 ? -21.140 -9.681 -5.897 1.00 50.62 175 TYR A O 1
ATOM 1407 N N . LYS A 1 176 ? -20.592 -10.464 -7.928 1.00 54.84 176 LYS A N 1
ATOM 1408 C CA . LYS A 1 176 ? -21.979 -10.708 -8.329 1.00 54.84 176 LYS A CA 1
ATOM 1409 C C . LYS A 1 176 ? -22.409 -12.059 -7.758 1.00 54.84 176 LYS A C 1
ATOM 1411 O O . LYS A 1 176 ? -22.147 -13.096 -8.353 1.00 54.84 176 LYS A O 1
ATOM 1416 N N . SER A 1 177 ? -23.064 -12.044 -6.598 1.00 55.50 177 SER A N 1
ATOM 1417 C CA . SER A 1 177 ? -23.840 -13.199 -6.141 1.00 55.50 177 SER A CA 1
ATOM 1418 C C . SER A 1 177 ? -24.914 -13.503 -7.186 1.00 55.50 177 SER A C 1
ATOM 1420 O O . SER A 1 177 ? -25.633 -12.595 -7.608 1.00 55.50 177 SER A O 1
ATOM 1422 N N . ASP A 1 178 ? -25.006 -14.763 -7.601 1.00 56.81 178 ASP A N 1
ATOM 1423 C CA . ASP A 1 178 ? -25.855 -15.275 -8.686 1.00 56.81 178 ASP A CA 1
ATOM 1424 C C . ASP A 1 178 ? -27.361 -15.267 -8.320 1.00 56.81 178 ASP A C 1
ATOM 1426 O O . ASP A 1 178 ? -28.039 -16.291 -8.279 1.00 56.81 178 ASP A O 1
ATOM 1430 N N . GLY A 1 179 ? -27.907 -14.098 -7.977 1.00 55.16 179 GLY A N 1
ATOM 1431 C CA . GLY A 1 179 ? -29.251 -13.974 -7.419 1.00 55.16 179 GLY A CA 1
ATOM 1432 C C . GLY A 1 179 ? -29.949 -12.664 -7.761 1.00 55.16 179 GLY A C 1
ATOM 1433 O O . GLY A 1 179 ? -29.892 -11.713 -6.991 1.00 55.16 179 GLY A O 1
ATOM 1434 N N . GLY A 1 180 ? -30.695 -12.673 -8.870 1.00 50.50 180 GLY A N 1
ATOM 1435 C CA . GLY A 1 180 ? -31.968 -11.951 -8.980 1.00 50.50 180 GLY A CA 1
ATOM 1436 C C . GLY A 1 180 ? -31.945 -10.521 -9.531 1.00 50.50 180 GLY A C 1
ATOM 1437 O O . GLY A 1 180 ? -31.732 -9.559 -8.807 1.00 50.50 180 GLY A O 1
ATOM 1438 N N . SER A 1 181 ? -32.272 -10.421 -10.823 1.00 60.72 181 SER A N 1
ATOM 1439 C CA . SER A 1 181 ? -33.021 -9.356 -11.517 1.00 60.72 181 SER A CA 1
ATOM 1440 C C . SER A 1 181 ? -33.368 -8.071 -10.740 1.00 60.72 181 SER A C 1
ATOM 1442 O O . SER A 1 181 ? -34.198 -8.096 -9.837 1.00 60.72 181 SER A O 1
ATOM 1444 N N . SER A 1 182 ? -32.865 -6.923 -11.206 1.00 48.72 182 SER A N 1
ATOM 1445 C CA . SER A 1 182 ? -33.725 -5.783 -11.572 1.00 48.72 182 SER A CA 1
ATOM 1446 C C . SER A 1 182 ? -32.908 -4.662 -12.221 1.00 48.72 182 SER A C 1
ATOM 1448 O O . SER A 1 182 ? -31.882 -4.209 -11.714 1.00 48.72 182 SER A O 1
ATOM 1450 N N . SER A 1 183 ? -33.397 -4.230 -13.375 1.00 59.91 183 SER A N 1
ATOM 1451 C CA . SER A 1 183 ? -32.952 -3.081 -14.151 1.00 59.91 183 SER A CA 1
ATOM 1452 C C . SER A 1 183 ? -33.225 -1.768 -13.408 1.00 59.91 183 SER A C 1
ATOM 1454 O O . SER A 1 183 ? -34.367 -1.503 -13.062 1.00 59.91 183 SER A O 1
ATOM 1456 N N . SER A 1 184 ? -32.197 -0.929 -13.242 1.00 51.06 184 SER A N 1
ATOM 1457 C CA . SER A 1 184 ? -32.080 0.395 -13.890 1.00 51.06 184 SER A CA 1
ATOM 1458 C C . SER A 1 184 ? -31.321 1.422 -13.039 1.00 51.06 184 SER A C 1
ATOM 1460 O O . SER A 1 184 ? -31.734 1.778 -11.941 1.00 51.06 184 SER A O 1
ATOM 1462 N N . THR A 1 185 ? -30.255 1.940 -13.657 1.00 51.53 185 THR A N 1
ATOM 1463 C CA . THR A 1 185 ? -29.863 3.360 -13.729 1.00 51.53 185 THR A CA 1
ATOM 1464 C C . THR A 1 185 ? -29.558 4.123 -12.439 1.00 51.53 185 THR A C 1
ATOM 1466 O O . THR A 1 185 ? -30.447 4.562 -11.720 1.00 51.53 185 THR A O 1
ATOM 1469 N N . GLY A 1 186 ? -28.268 4.436 -12.273 1.00 47.00 186 GLY A N 1
ATOM 1470 C CA . GLY A 1 186 ? -27.812 5.556 -11.451 1.00 47.00 186 GLY A CA 1
ATOM 1471 C C . GLY A 1 186 ? -27.278 5.165 -10.082 1.00 47.00 186 GLY A C 1
ATOM 1472 O O . GLY A 1 186 ? -27.764 5.639 -9.062 1.00 47.00 186 GLY A O 1
ATOM 1473 N N . THR A 1 187 ? -26.243 4.328 -10.017 1.00 32.50 187 THR A N 1
ATOM 1474 C CA . THR A 1 187 ? -25.434 4.259 -8.794 1.00 32.50 187 THR A CA 1
ATOM 1475 C C . THR A 1 187 ? -23.989 3.958 -9.147 1.00 32.50 187 THR A C 1
ATOM 1477 O O . THR A 1 187 ? -23.676 2.876 -9.639 1.00 32.50 187 THR A O 1
ATOM 1480 N N . ILE A 1 188 ? -23.100 4.919 -8.892 1.00 28.88 188 ILE A N 1
ATOM 1481 C CA . ILE A 1 188 ? -21.660 4.662 -8.866 1.00 28.88 188 ILE A CA 1
ATOM 1482 C C . ILE A 1 188 ? -21.417 3.723 -7.685 1.00 28.88 188 ILE A C 1
ATOM 1484 O O . ILE A 1 188 ? -21.678 4.082 -6.538 1.00 28.88 188 ILE A O 1
ATOM 1488 N N . ARG A 1 189 ? -20.956 2.507 -7.967 1.00 34.94 189 ARG A N 1
ATOM 1489 C CA . ARG A 1 189 ? -20.534 1.542 -6.952 1.00 34.94 189 ARG A CA 1
ATOM 1490 C C . ARG A 1 189 ? -19.017 1.426 -7.014 1.00 34.94 189 ARG A C 1
ATOM 1492 O O . ARG A 1 189 ? -18.465 1.131 -8.067 1.00 34.94 189 ARG A O 1
ATOM 1499 N N . LEU A 1 190 ? -18.369 1.703 -5.887 1.00 28.78 190 LEU A N 1
ATOM 1500 C CA . LEU A 1 190 ? -16.927 1.572 -5.694 1.00 28.78 190 LEU A CA 1
ATOM 1501 C C . LEU A 1 190 ? -16.654 0.267 -4.940 1.00 28.78 190 LEU A C 1
ATOM 1503 O O . LEU A 1 190 ? -17.325 -0.001 -3.942 1.00 28.78 190 LEU A O 1
ATOM 1507 N N . SER A 1 191 ? -15.670 -0.520 -5.380 1.00 32.53 191 SER A N 1
ATOM 1508 C CA . SER A 1 191 ? -15.094 -1.599 -4.574 1.00 32.53 191 SER A CA 1
ATOM 1509 C C . SER A 1 191 ? -13.842 -1.097 -3.853 1.00 32.53 191 SER A C 1
ATOM 1511 O O . SER A 1 191 ? -13.009 -0.387 -4.414 1.00 32.53 191 SER A O 1
ATOM 1513 N N . TYR A 1 192 ? -13.734 -1.449 -2.574 1.00 36.97 192 TYR A N 1
ATOM 1514 C CA . TYR A 1 192 ? -12.572 -1.218 -1.724 1.00 36.97 192 TYR A CA 1
ATOM 1515 C C . TYR A 1 192 ? -12.007 -2.585 -1.344 1.00 36.97 192 TYR A C 1
ATOM 1517 O O . TYR A 1 192 ? -12.715 -3.398 -0.750 1.00 36.97 192 TYR A O 1
ATOM 1525 N N . HIS A 1 193 ? -10.743 -2.834 -1.680 1.00 37.09 193 HIS A N 1
ATOM 1526 C CA . HIS A 1 193 ? -10.061 -4.080 -1.346 1.00 37.09 193 HIS A CA 1
ATOM 1527 C C . HIS A 1 193 ? -9.148 -3.847 -0.138 1.00 37.09 193 HIS A C 1
ATOM 1529 O O . HIS A 1 193 ? -8.180 -3.087 -0.186 1.00 37.09 193 HIS A O 1
ATOM 1535 N N . LYS A 1 194 ? -9.499 -4.495 0.977 1.00 38.44 194 LYS A N 1
ATOM 1536 C CA . LYS A 1 194 ? -8.737 -4.493 2.227 1.00 38.44 194 LYS A CA 1
ATOM 1537 C C . LYS A 1 194 ? -7.610 -5.523 2.123 1.00 38.44 194 LYS A C 1
ATOM 1539 O O . LYS A 1 194 ? -7.880 -6.719 2.179 1.00 38.44 194 LYS A O 1
ATOM 1544 N N . HIS A 1 195 ? -6.356 -5.080 2.040 1.00 43.22 195 HIS A N 1
ATOM 1545 C CA . HIS A 1 195 ? -5.216 -5.963 2.301 1.00 43.22 195 HIS A CA 1
ATOM 1546 C C . HIS A 1 195 ? -5.006 -6.115 3.810 1.00 43.22 195 HIS A C 1
ATOM 1548 O O . HIS A 1 195 ? -5.134 -5.156 4.572 1.00 43.22 195 HIS A O 1
ATOM 1554 N N . ALA A 1 196 ? -4.728 -7.348 4.237 1.00 42.34 196 ALA A N 1
ATOM 1555 C CA . ALA A 1 196 ? -4.823 -7.782 5.627 1.00 42.34 196 ALA A CA 1
ATOM 1556 C C . ALA A 1 196 ? -3.901 -7.031 6.606 1.00 42.34 196 ALA A C 1
ATOM 1558 O O . ALA A 1 196 ? -4.238 -6.991 7.783 1.00 42.34 196 ALA A O 1
ATOM 1559 N N . PHE A 1 197 ? -2.809 -6.394 6.154 1.00 49.25 197 PHE A N 1
ATOM 1560 C CA . PHE A 1 197 ? -1.908 -5.613 7.013 1.00 49.25 197 PHE A CA 1
ATOM 1561 C C . PHE A 1 197 ? -1.207 -4.471 6.232 1.00 49.25 197 PHE A C 1
ATOM 1563 O O . PHE A 1 197 ? -0.168 -4.658 5.611 1.00 49.25 197 PHE A O 1
ATOM 1570 N N . GLY A 1 198 ? -1.782 -3.262 6.256 1.00 47.12 198 GLY A N 1
ATOM 1571 C CA . GLY A 1 198 ? -1.032 -1.991 6.244 1.00 47.12 198 GLY A CA 1
ATOM 1572 C C . GLY A 1 198 ? -0.630 -1.305 4.926 1.00 47.12 198 GLY A C 1
ATOM 1573 O O . GLY A 1 198 ? -0.508 -0.080 4.941 1.00 47.12 198 GLY A O 1
ATOM 1574 N N . ARG A 1 199 ? -0.432 -1.991 3.793 1.00 43.19 199 ARG A N 1
ATOM 1575 C CA . ARG A 1 199 ? -0.085 -1.315 2.521 1.00 43.19 199 ARG A CA 1
ATOM 1576 C C . ARG A 1 199 ? -0.848 -1.926 1.347 1.00 43.19 199 ARG A C 1
ATOM 1578 O O . ARG A 1 199 ? -0.765 -3.123 1.108 1.00 43.19 199 ARG A O 1
ATOM 1585 N N . GLY A 1 200 ? -1.640 -1.098 0.667 1.00 51.09 200 GLY A N 1
ATOM 1586 C CA . GLY A 1 200 ? -2.248 -1.444 -0.619 1.00 51.09 200 GLY A CA 1
ATOM 1587 C C . GLY A 1 200 ? -1.197 -1.630 -1.722 1.00 51.09 200 GLY A C 1
ATOM 1588 O O . GLY A 1 200 ? -0.000 -1.512 -1.471 1.00 51.09 200 GLY A O 1
ATOM 1589 N N . GLU A 1 201 ? -1.662 -1.922 -2.936 1.00 45.19 201 GLU A N 1
ATOM 1590 C CA . GLU A 1 201 ? -0.842 -2.227 -4.118 1.00 45.19 201 GLU A CA 1
ATOM 1591 C C . GLU A 1 201 ? 0.220 -1.142 -4.392 1.00 45.19 201 GLU A C 1
ATOM 1593 O O . GLU A 1 201 ? -0.103 0.036 -4.559 1.00 45.19 201 GLU A O 1
ATOM 1598 N N . HIS A 1 202 ? 1.497 -1.536 -4.428 1.00 40.72 202 HIS A N 1
ATOM 1599 C CA . HIS A 1 202 ? 2.633 -0.645 -4.670 1.00 40.72 202 HIS A CA 1
ATOM 1600 C C . HIS A 1 202 ? 3.662 -1.333 -5.577 1.00 40.72 202 HIS A C 1
ATOM 1602 O O . HIS A 1 202 ? 3.985 -2.503 -5.374 1.00 40.72 202 HIS A O 1
ATOM 1608 N N . TYR A 1 203 ? 4.165 -0.613 -6.582 1.00 43.59 203 TYR A N 1
ATOM 1609 C CA . TYR A 1 203 ? 5.200 -1.082 -7.507 1.00 43.59 203 TYR A CA 1
ATOM 1610 C C . TYR A 1 203 ? 6.520 -0.359 -7.193 1.00 43.59 203 TYR A C 1
ATOM 1612 O O . TYR A 1 203 ? 6.544 0.871 -7.175 1.00 43.59 203 TYR A O 1
ATOM 1620 N N . ASN A 1 204 ? 7.604 -1.111 -6.967 1.00 38.69 204 ASN A N 1
ATOM 1621 C CA . ASN A 1 204 ? 8.939 -0.584 -6.636 1.00 38.69 204 ASN A CA 1
ATOM 1622 C C . ASN A 1 204 ? 9.905 -0.666 -7.842 1.00 38.69 204 ASN A C 1
ATOM 1624 O O . ASN A 1 204 ? 9.834 -1.615 -8.622 1.00 38.69 204 ASN A O 1
ATOM 1628 N N . SER A 1 205 ? 10.818 0.308 -7.968 1.00 37.31 205 SER A N 1
ATOM 1629 C CA . SER A 1 205 ? 11.886 0.401 -8.996 1.00 37.31 205 SER A CA 1
ATOM 1630 C C . SER A 1 205 ? 13.213 -0.203 -8.490 1.00 37.31 205 SER A C 1
ATOM 1632 O O . SER A 1 205 ? 13.414 -0.228 -7.277 1.00 37.31 205 SER A O 1
ATOM 1634 N N . VAL A 1 206 ? 14.121 -0.678 -9.367 1.00 33.22 206 VAL A N 1
ATOM 1635 C CA . VAL A 1 206 ? 15.395 -1.355 -8.998 1.00 33.22 206 VAL A CA 1
ATOM 1636 C C . VAL A 1 206 ? 16.627 -0.863 -9.822 1.00 33.22 206 VAL A C 1
ATOM 1638 O O . VAL A 1 206 ? 16.476 -0.531 -10.991 1.00 33.22 206 VAL A O 1
ATOM 1641 N N . PHE A 1 207 ? 17.840 -0.811 -9.233 1.00 36.97 207 PHE A N 1
ATOM 1642 C CA . PHE A 1 207 ? 19.058 -0.085 -9.699 1.00 36.97 207 PHE A CA 1
ATOM 1643 C C . PHE A 1 207 ? 20.414 -0.791 -9.472 1.00 36.97 207 PHE A C 1
ATOM 1645 O O . PHE A 1 207 ? 20.703 -1.162 -8.338 1.00 36.97 207 PHE A O 1
ATOM 1652 N N . PRO A 1 208 ? 21.347 -0.871 -10.433 1.00 37.34 208 PRO A N 1
ATOM 1653 C CA . PRO A 1 208 ? 22.585 -1.621 -10.215 1.00 37.34 208 PRO A CA 1
ATOM 1654 C C . PRO A 1 208 ? 23.584 -1.121 -9.175 1.00 37.34 208 PRO A C 1
ATOM 1656 O O . PRO A 1 208 ? 23.834 0.072 -9.052 1.00 37.34 208 PRO A O 1
ATOM 1659 N N . HIS A 1 209 ? 24.180 -2.070 -8.438 1.00 36.34 209 HIS A N 1
ATOM 1660 C CA . HIS A 1 209 ? 25.262 -1.817 -7.486 1.00 36.34 209 HIS A CA 1
ATOM 1661 C C . HIS A 1 209 ? 26.587 -1.686 -8.247 1.00 36.34 209 HIS A C 1
ATOM 1663 O O . HIS A 1 209 ? 27.065 -2.656 -8.835 1.00 36.34 209 HIS A O 1
ATOM 1669 N N . LEU A 1 210 ? 27.171 -0.488 -8.260 1.00 49.12 210 LEU A N 1
ATOM 1670 C CA . LEU A 1 210 ? 28.482 -0.246 -8.856 1.00 49.12 210 LEU A CA 1
ATOM 1671 C C . LEU A 1 210 ? 29.571 -0.442 -7.792 1.00 49.12 210 LEU A C 1
ATOM 1673 O O . LEU A 1 210 ? 29.636 0.300 -6.813 1.00 49.12 210 LEU A O 1
ATOM 1677 N N . ASN A 1 211 ? 30.421 -1.452 -7.997 1.00 38.81 211 ASN A N 1
ATOM 1678 C CA . ASN A 1 211 ? 31.634 -1.685 -7.215 1.00 38.81 211 ASN A CA 1
ATOM 1679 C C . ASN A 1 211 ? 32.623 -0.532 -7.439 1.00 38.81 211 ASN 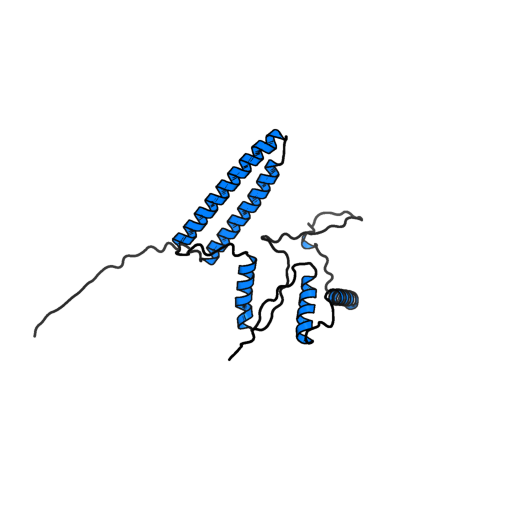A C 1
ATOM 1681 O O . ASN A 1 211 ? 33.131 -0.362 -8.545 1.00 38.81 211 ASN A O 1
ATOM 1685 N N . ILE A 1 212 ? 32.936 0.220 -6.384 1.00 43.59 212 ILE A N 1
ATOM 1686 C CA . ILE A 1 212 ? 34.110 1.098 -6.360 1.00 43.59 212 ILE A CA 1
ATOM 1687 C C . ILE A 1 212 ? 35.293 0.233 -5.928 1.00 43.59 212 ILE A C 1
ATOM 1689 O O . ILE A 1 212 ? 35.353 -0.218 -4.784 1.00 43.59 212 ILE A O 1
ATOM 1693 N N . GLN A 1 213 ? 36.217 -0.015 -6.852 1.00 38.00 213 GLN A N 1
ATOM 1694 C CA . GLN A 1 213 ? 37.518 -0.599 -6.555 1.00 38.00 213 GLN A CA 1
ATOM 1695 C C . GLN A 1 213 ? 38.577 0.490 -6.778 1.00 38.00 213 GLN A C 1
ATOM 1697 O O . GLN A 1 213 ? 38.738 0.939 -7.906 1.00 38.00 213 GLN A O 1
ATOM 1702 N N . VAL A 1 214 ? 39.171 0.904 -5.648 1.00 41.72 214 VAL A N 1
ATOM 1703 C CA . VAL A 1 214 ? 40.349 1.766 -5.373 1.00 41.72 214 VAL A CA 1
ATOM 1704 C C . VAL A 1 214 ? 40.768 2.777 -6.441 1.00 41.72 214 VAL A C 1
ATOM 1706 O O . VAL A 1 214 ? 41.346 2.361 -7.466 1.00 41.72 214 VAL A O 1
#

Foldseek 3Di:
DDDDDDDDDDDDDDDDDDPPDPPQDPVRLVVVLVVVVVVLVVVLVVQLVVLCDDDPVSSVVSNVVSVVVSVVSVVVSVVVSCVVCVVVVHHPPPPCPDPVNVVQVVVCVVFQVVQKHWDDDPQDPLQVLSLVQVVQCVVVPNGHPDDSVRVVVVVVVVCVVPVVVDDPDDPCPVVPDPDDDDDDDDDDDDDDDDDPDDDDDHDIHMHGDDDDDD

Radius of gyration: 29.77 Å; Cα contacts (8 Å, |Δi|>4): 104; chains: 1; bounding box: 88×76×63 Å

Organism: Gossypium barbadense (NCBI:txid3634)

Sequence (214 aa):
MADVQDIDGKPCEEKLPSTSLKHETRDEILSRHRKEISQLQNKEIELKKAAAKGSKAEQKAKKKQVEEEISQLSANLKEKHAEELASLGFKEQSSIMSDRMIEDEKFERKLKPLGFTIKEIKSDGHCPYRAVEDQLSLQSGDSSPYAYQELREMAAAYMRKHKRSFPDVEMGKEYKSDGGSSSSTGTIRLSYHKHAFGRGEHYNSVFPHLNIQV

Mean predicted aligned error: 18.64 Å

InterPro domains:
  IPR003323 OTU domain [PF02338] (122-166)
  IPR003323 OTU domain [PS50802] (116-209)
  IPR038765 Papain-like cysteine peptidase superfamily [SSF54001] (103-208)
  IPR050704 Peptidase C85-like [PTHR12419] (49-170)

pLDDT: mean 71.06, std 21.16, range [28.78, 94.88]

Solvent-accessible surface area (backbone atoms only — not comparable to full-atom values): 13729 Å² total; per-residue (Å²): 132,87,78,88,86,79,89,84,84,86,87,80,92,76,85,77,81,86,73,86,68,83,76,73,49,73,67,55,52,53,50,49,52,53,51,54,52,52,51,49,53,53,50,49,51,52,50,55,59,55,24,70,55,75,54,77,70,53,23,56,55,39,41,53,53,48,52,53,52,49,52,51,54,53,49,55,51,51,51,52,54,49,53,56,36,48,77,69,73,42,75,94,79,66,76,79,72,47,73,63,57,57,50,51,52,54,48,40,67,64,27,47,85,71,40,23,36,75,51,92,61,68,96,53,98,54,24,68,35,45,43,50,26,53,56,41,12,71,77,58,73,83,46,40,96,46,54,38,66,52,50,49,51,52,52,53,52,49,49,64,74,43,44,89,83,45,81,88,78,70,85,64,62,94,70,60,72,97,72,81,90,81,93,78,89,89,74,94,79,84,87,82,86,83,59,96,77,90,63,75,98,78,70,82,41,74,37,67,68,80,84,85,79,134